Protein AF-A0AAN0YRD4-F1 (afdb_monomer)

Sequence (210 aa):
MTIHFWITLILIIYSIIYSIIYSIPAVYKKSQKIQYLVVILVSQNLFGIICYIMDLFTLGSQKYGIHFSKDTLLNFTYIILLIGFLIFIVTFICFYILLIKGHYRKGSRKEEQRDNMENLIKSYLPVIIAGSVGLLFVMQFLFRKLNIGFNADDIQNLIIIILGICLFFAMMVVLPEQLVLLYCKYRFEGFNFYMSGHLKELDEKSNKKF

pLDDT: mean 73.87, std 13.73, range [33.38, 91.94]

Foldseek 3Di:
DVVVVVVVVVVVVVLVVVLVQCVDLVRCLVVVLVSLVSVLVSLCVVQAVVLLVVLLCLQPDVVQVRDDDPVRSVVLVVLLVVLLVVLLVQLLVLVVVCVVVVCPPVVHVVVVCVPPPVVVCVSCVSSCVSLVVSLVVSVVSCVVRPPDDPDPSNVVSVVSSSVSSSSNSVSSNVSSVSVVLSVCVVVAQQSHADSVRHGDDRPPVVVPDD

Structure (mmCIF, N/CA/C/O backbone):
data_AF-A0AAN0YRD4-F1
#
_entry.id   AF-A0AAN0YRD4-F1
#
loop_
_atom_site.group_PDB
_atom_site.id
_atom_site.type_symbol
_atom_site.label_atom_id
_atom_site.label_alt_id
_atom_site.label_comp_id
_atom_site.label_asym_id
_atom_site.label_entity_id
_atom_site.label_seq_id
_atom_site.pdbx_PDB_ins_code
_atom_site.Cartn_x
_atom_site.Cartn_y
_atom_site.Cartn_z
_atom_site.occupancy
_atom_site.B_iso_or_equiv
_atom_site.auth_seq_id
_atom_site.auth_comp_id
_atom_site.auth_asym_id
_atom_site.auth_atom_id
_atom_site.pdbx_PDB_model_num
ATOM 1 N N . MET A 1 1 ? 2.128 17.560 -18.875 1.00 55.09 1 MET A N 1
ATOM 2 C CA . MET A 1 1 ? 2.901 17.375 -17.622 1.00 55.09 1 MET A CA 1
ATOM 3 C C . MET A 1 1 ? 2.608 18.445 -16.574 1.00 55.09 1 MET A C 1
ATOM 5 O O . MET A 1 1 ? 2.405 18.078 -15.428 1.00 55.09 1 MET A O 1
ATOM 9 N N . THR A 1 2 ? 2.523 19.730 -16.931 1.00 66.19 2 THR A N 1
ATOM 10 C CA . THR A 1 2 ? 2.292 20.836 -15.979 1.00 66.19 2 THR A CA 1
ATOM 11 C C . THR A 1 2 ? 0.967 20.739 -15.215 1.00 66.19 2 THR A C 1
ATOM 13 O O . THR A 1 2 ? 0.973 20.839 -13.997 1.00 66.19 2 THR A O 1
ATOM 16 N N . ILE A 1 3 ? -0.157 20.466 -15.885 1.00 72.81 3 ILE A N 1
ATOM 17 C CA . ILE A 1 3 ? -1.483 20.416 -15.231 1.00 72.81 3 ILE A CA 1
ATOM 18 C C . ILE A 1 3 ? -1.581 19.275 -14.206 1.00 72.81 3 ILE A C 1
ATOM 20 O O . ILE A 1 3 ? -2.002 19.505 -13.077 1.00 72.81 3 ILE A O 1
ATOM 24 N N . HIS A 1 4 ? -1.140 18.063 -14.566 1.00 65.81 4 HIS A N 1
ATOM 25 C CA . HIS A 1 4 ? -1.111 16.936 -13.629 1.00 65.81 4 HIS A CA 1
ATOM 26 C C . HIS A 1 4 ? -0.251 17.247 -12.406 1.00 65.81 4 HIS A C 1
ATOM 28 O O . HIS A 1 4 ? -0.714 17.035 -11.297 1.00 65.81 4 HIS A O 1
ATOM 34 N N . PHE A 1 5 ? 0.943 17.817 -12.597 1.00 72.62 5 PHE A N 1
ATOM 35 C CA . PHE A 1 5 ? 1.834 18.187 -11.497 1.00 72.62 5 PHE A CA 1
ATOM 36 C C . PHE A 1 5 ? 1.183 19.168 -10.510 1.00 72.62 5 PHE A C 1
ATOM 38 O O . PHE A 1 5 ? 1.226 18.939 -9.303 1.00 72.62 5 PHE A O 1
ATOM 45 N N . TRP A 1 6 ? 0.522 20.218 -11.011 1.00 73.69 6 TRP A N 1
ATOM 46 C CA . TRP A 1 6 ? -0.190 21.182 -10.165 1.00 73.69 6 TRP A CA 1
ATOM 47 C C . TRP A 1 6 ? -1.359 20.547 -9.403 1.00 73.69 6 TRP A C 1
ATOM 49 O O . TRP A 1 6 ? -1.548 20.843 -8.225 1.00 73.69 6 TRP A O 1
ATOM 59 N N . ILE A 1 7 ? -2.102 19.631 -10.032 1.00 73.56 7 ILE A N 1
ATOM 60 C CA . ILE A 1 7 ? -3.191 18.896 -9.373 1.00 73.56 7 ILE A CA 1
ATOM 61 C C . ILE A 1 7 ? -2.649 18.009 -8.245 1.00 73.56 7 ILE A C 1
ATOM 63 O O . ILE A 1 7 ? -3.186 18.041 -7.137 1.00 73.56 7 ILE A O 1
ATOM 67 N N . THR A 1 8 ? -1.570 17.254 -8.484 1.00 70.50 8 THR A N 1
ATOM 68 C CA . THR A 1 8 ? -0.967 16.409 -7.442 1.00 70.50 8 THR A CA 1
ATOM 69 C C . THR A 1 8 ? -0.430 17.253 -6.290 1.00 70.50 8 THR A C 1
ATOM 71 O O . THR A 1 8 ? -0.612 16.893 -5.132 1.00 70.50 8 THR A O 1
ATOM 74 N N . LEU A 1 9 ? 0.180 18.403 -6.591 1.00 75.38 9 LEU A N 1
ATOM 75 C CA . LEU A 1 9 ? 0.724 19.316 -5.588 1.00 75.38 9 LEU A CA 1
ATOM 76 C C . LEU A 1 9 ? -0.376 19.898 -4.688 1.00 75.38 9 LEU A C 1
ATOM 78 O O . LEU A 1 9 ? -0.231 19.904 -3.467 1.00 75.38 9 LEU A O 1
ATOM 82 N N . ILE A 1 10 ? -1.508 20.308 -5.268 1.00 79.81 10 ILE A N 1
ATOM 83 C CA . ILE A 1 10 ? -2.674 20.785 -4.510 1.00 79.81 10 ILE A CA 1
ATOM 84 C C . ILE A 1 10 ? -3.240 19.672 -3.620 1.00 79.81 10 ILE A C 1
ATOM 86 O O . ILE A 1 10 ? -3.504 19.912 -2.442 1.00 79.81 10 ILE A O 1
ATOM 90 N N . LEU A 1 11 ? -3.387 18.450 -4.144 1.00 71.69 11 LEU A N 1
ATOM 91 C CA . LEU A 1 11 ? -3.875 17.300 -3.373 1.00 71.69 11 LEU A CA 1
ATOM 92 C C . LEU A 1 11 ? -2.952 16.954 -2.199 1.00 71.69 11 LEU A C 1
ATOM 94 O O . LEU A 1 11 ? -3.438 16.692 -1.099 1.00 71.69 11 LEU A O 1
ATOM 98 N N . ILE A 1 12 ? -1.634 17.000 -2.405 1.00 73.44 12 ILE A N 1
ATOM 99 C CA . ILE A 1 12 ? -0.640 16.754 -1.354 1.00 73.44 12 ILE A CA 1
ATOM 100 C C . ILE A 1 12 ? -0.737 17.827 -0.268 1.00 73.44 12 ILE A C 1
ATOM 102 O O . ILE A 1 12 ? -0.832 17.493 0.911 1.00 73.44 12 ILE A O 1
ATOM 106 N N . ILE A 1 13 ? -0.771 19.107 -0.648 1.00 76.75 13 ILE A N 1
ATOM 107 C CA . ILE A 1 13 ? -0.888 20.218 0.306 1.00 76.75 13 ILE A CA 1
ATOM 108 C C . ILE A 1 13 ? -2.187 20.101 1.109 1.00 76.75 13 ILE A C 1
ATOM 110 O O . ILE A 1 13 ? -2.165 20.218 2.333 1.00 76.75 13 ILE A O 1
ATOM 114 N N . TYR A 1 14 ? -3.306 19.798 0.450 1.00 76.56 14 TYR A N 1
ATOM 115 C CA . TYR A 1 14 ? -4.588 19.588 1.117 1.00 76.56 14 TYR A CA 1
ATOM 116 C C . TYR A 1 14 ? -4.520 18.414 2.100 1.00 76.56 14 TYR A C 1
ATOM 118 O O . TYR A 1 14 ? -4.928 18.543 3.251 1.00 76.56 14 TYR A O 1
ATOM 126 N N . SER A 1 15 ? -3.922 17.294 1.688 1.00 67.31 15 SER A N 1
ATOM 127 C CA . SER A 1 15 ? -3.724 16.124 2.544 1.00 67.31 15 SER A CA 1
ATOM 128 C C . SER A 1 15 ? -2.862 16.436 3.773 1.00 67.31 15 SER A C 1
ATOM 130 O O . SER A 1 15 ? -3.175 15.980 4.871 1.00 67.31 15 SER A O 1
ATOM 132 N N . ILE A 1 16 ? -1.799 17.230 3.616 1.00 75.00 16 ILE A N 1
ATOM 133 C CA . ILE A 1 16 ? -0.917 17.647 4.715 1.00 75.00 16 ILE A CA 1
ATOM 134 C C . ILE A 1 16 ? -1.669 18.557 5.689 1.00 75.00 16 ILE A C 1
ATOM 136 O O . ILE A 1 16 ? -1.646 18.319 6.897 1.00 75.00 16 ILE A O 1
ATOM 140 N N . ILE A 1 17 ? -2.378 19.565 5.174 1.00 75.69 17 ILE A N 1
ATOM 141 C CA . ILE A 1 17 ? -3.161 20.502 5.989 1.00 75.69 17 ILE A CA 1
ATOM 142 C C . ILE A 1 17 ? -4.224 19.745 6.795 1.00 75.69 17 ILE A C 1
ATOM 144 O O . ILE A 1 17 ? -4.357 19.966 8.000 1.00 75.69 17 ILE A O 1
ATOM 148 N N . TYR A 1 18 ? -4.929 18.798 6.171 1.00 71.81 18 TYR A N 1
ATOM 149 C CA . TYR A 1 18 ? -5.910 17.961 6.863 1.00 71.81 18 TYR A CA 1
ATOM 150 C C . TYR A 1 18 ? -5.281 17.091 7.951 1.00 71.81 18 TYR A C 1
ATOM 152 O O . TYR A 1 18 ? -5.839 17.012 9.046 1.00 71.81 18 TYR A O 1
ATOM 160 N N . SER A 1 19 ? -4.112 16.493 7.703 1.00 67.50 19 SER A N 1
ATOM 161 C CA . SER A 1 19 ? -3.391 15.725 8.727 1.00 67.50 19 SER A CA 1
ATOM 162 C C . SER A 1 19 ? -2.974 16.585 9.921 1.00 67.50 19 SER A C 1
ATOM 164 O O . SER A 1 19 ? -3.091 16.135 11.060 1.00 67.50 19 SER A O 1
ATOM 166 N N . ILE A 1 20 ? -2.546 17.832 9.697 1.00 75.62 20 ILE A N 1
ATOM 167 C CA . ILE A 1 20 ? -2.174 18.757 10.780 1.00 75.62 20 ILE A CA 1
ATOM 168 C C . ILE A 1 20 ? -3.402 19.122 11.622 1.00 75.62 20 ILE A C 1
ATOM 170 O O . ILE A 1 20 ? -3.358 19.029 12.848 1.00 75.62 20 ILE A O 1
ATOM 174 N N . ILE A 1 21 ? -4.523 19.464 10.979 1.00 75.75 21 ILE A N 1
ATOM 175 C CA . ILE A 1 21 ? -5.779 19.807 11.667 1.00 75.75 21 ILE A CA 1
ATOM 176 C C . ILE A 1 21 ? -6.268 18.633 12.528 1.00 75.75 21 ILE A C 1
ATOM 178 O O . ILE A 1 21 ? -6.669 18.817 13.679 1.00 75.75 21 ILE A O 1
ATOM 182 N N . TYR A 1 22 ? -6.195 17.413 11.995 1.00 67.56 22 TYR A N 1
ATOM 183 C CA . TYR A 1 22 ? -6.620 16.194 12.682 1.00 67.56 22 TYR A CA 1
ATOM 184 C C . TYR A 1 22 ? -5.604 15.637 13.691 1.00 67.56 22 TYR A C 1
ATOM 186 O O . TYR A 1 22 ? -5.924 14.689 14.411 1.00 67.56 22 TYR A O 1
ATOM 194 N N . SER A 1 23 ? -4.416 16.234 13.793 1.00 67.75 23 SER A N 1
ATOM 195 C CA . SER A 1 23 ? -3.458 15.966 14.871 1.00 67.75 23 SER A CA 1
ATOM 196 C C . SER A 1 23 ? -3.861 16.666 16.181 1.00 67.75 23 SER A C 1
ATOM 198 O O . SER A 1 23 ? -3.479 16.246 17.273 1.00 67.75 23 SER A O 1
ATOM 200 N N . ILE A 1 24 ? -4.705 17.705 16.106 1.00 74.88 24 ILE A N 1
ATOM 201 C CA . ILE A 1 24 ? -5.117 18.501 17.267 1.00 74.88 24 ILE A CA 1
ATOM 202 C C . ILE A 1 24 ? -6.125 17.720 18.136 1.00 74.88 24 ILE A C 1
ATOM 204 O O . ILE A 1 24 ? -7.206 17.365 17.648 1.00 74.88 24 ILE A O 1
ATOM 208 N N . PRO A 1 25 ? -5.858 17.531 19.448 1.00 63.19 25 PRO A N 1
ATOM 209 C CA . PRO A 1 25 ? -6.742 16.814 20.373 1.00 63.19 25 PRO A CA 1
ATOM 210 C C . PRO A 1 25 ? -8.185 17.285 20.408 1.00 63.19 25 PRO A C 1
ATOM 212 O O . PRO A 1 25 ? -9.100 16.466 20.453 1.00 63.19 25 PRO A O 1
ATOM 215 N N . ALA A 1 26 ? -8.406 18.594 20.338 1.00 65.50 26 ALA A N 1
ATOM 216 C CA . ALA A 1 26 ? -9.746 19.164 20.344 1.00 65.50 26 ALA A CA 1
ATOM 217 C C . ALA A 1 26 ? -10.581 18.738 19.121 1.00 65.50 26 ALA A C 1
ATOM 219 O O . ALA A 1 26 ? -11.780 18.484 19.245 1.00 65.50 26 ALA A O 1
ATOM 220 N N . VAL A 1 27 ? -9.948 18.621 17.950 1.00 68.44 27 VAL A N 1
ATOM 221 C CA . VAL A 1 27 ? -10.618 18.281 16.687 1.00 68.44 27 VAL A CA 1
ATOM 222 C C . VAL A 1 27 ? -10.797 16.775 16.578 1.00 68.44 27 VAL A C 1
ATOM 224 O O . VAL A 1 27 ? -11.896 16.284 16.302 1.00 68.44 27 VAL A O 1
ATOM 227 N N . TYR A 1 28 ? -9.735 16.021 16.856 1.00 64.88 28 TYR A N 1
ATOM 228 C CA . TYR A 1 28 ? -9.772 14.586 16.663 1.00 64.88 28 TYR A CA 1
ATOM 229 C C . TYR A 1 28 ? -10.698 13.891 17.651 1.00 64.88 28 TYR A C 1
ATOM 231 O O . TYR A 1 28 ? -11.402 12.961 17.267 1.00 64.88 28 TYR A O 1
ATOM 239 N N . LYS A 1 29 ? -10.782 14.373 18.900 1.00 65.81 29 LYS A N 1
ATOM 240 C CA . LYS A 1 29 ? -11.700 13.807 19.894 1.00 65.81 29 LYS A CA 1
ATOM 241 C C . LYS A 1 29 ? -13.168 13.964 19.482 1.00 65.81 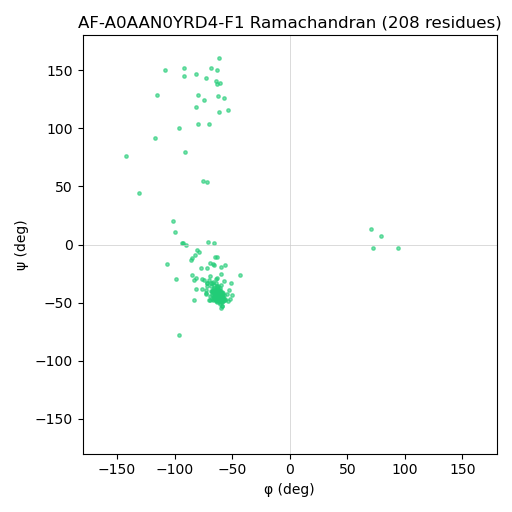29 LYS A C 1
ATOM 243 O O . LYS A 1 29 ? -13.972 13.104 19.826 1.00 65.81 29 LYS A O 1
ATOM 248 N N . LYS A 1 30 ? -13.506 15.003 18.705 1.00 71.31 30 LYS A N 1
ATOM 249 C CA . LYS A 1 30 ? -14.873 15.273 18.222 1.00 71.31 30 LYS A CA 1
ATOM 250 C C . LYS A 1 30 ? -15.230 14.463 16.968 1.00 71.31 30 LYS A C 1
ATOM 252 O O . LYS A 1 30 ? -16.385 14.085 16.800 1.00 71.31 30 LYS A O 1
ATOM 257 N N . SER A 1 31 ? -14.238 14.149 16.132 1.00 74.56 31 SER A N 1
ATOM 258 C CA . SER A 1 31 ? -14.424 13.506 14.820 1.00 74.56 31 SER A CA 1
ATOM 259 C C . SER A 1 31 ? -13.508 12.291 14.612 1.00 74.56 31 SER A C 1
ATOM 261 O O . SER A 1 31 ? -12.935 12.105 13.539 1.00 74.56 31 SER A O 1
ATOM 263 N N . GLN A 1 32 ? -13.389 11.425 15.624 1.00 73.06 32 GLN A N 1
ATOM 264 C CA . GLN A 1 32 ? -12.457 10.281 15.644 1.00 73.06 32 GLN A CA 1
ATOM 265 C C . GLN A 1 32 ? -12.630 9.304 14.467 1.00 73.06 32 GLN A C 1
ATOM 267 O O . GLN A 1 32 ? -11.663 8.669 14.039 1.00 73.06 32 GLN A O 1
ATOM 272 N N . LYS A 1 33 ? -13.857 9.145 13.957 1.00 79.12 33 LYS A N 1
ATOM 273 C CA . LYS A 1 33 ? -14.170 8.256 12.824 1.00 79.12 33 LYS A CA 1
ATOM 274 C C . LYS A 1 33 ? -13.605 8.810 11.513 1.00 79.12 33 LYS A C 1
ATOM 276 O O . LYS A 1 33 ? -12.901 8.104 10.798 1.00 79.12 33 LYS A O 1
ATOM 281 N N . ILE A 1 34 ? -13.846 10.099 11.261 1.00 79.25 34 ILE A N 1
ATOM 282 C CA . ILE A 1 34 ? -13.356 10.810 10.073 1.00 79.25 34 ILE A CA 1
ATOM 283 C C . ILE A 1 34 ? -11.835 10.957 10.135 1.00 79.25 34 ILE A C 1
ATOM 285 O O . ILE A 1 34 ? -11.172 10.725 9.133 1.00 79.25 34 ILE A O 1
ATOM 289 N N . GLN A 1 35 ? -11.271 11.237 11.314 1.00 81.62 35 GLN A N 1
ATOM 290 C CA . GLN A 1 35 ? -9.821 11.241 11.517 1.00 81.62 35 GLN A CA 1
ATOM 291 C C . GLN A 1 35 ? -9.192 9.923 11.058 1.00 81.62 35 GLN A C 1
ATOM 293 O O . GLN A 1 35 ? -8.207 9.930 10.329 1.00 81.62 35 GLN A O 1
ATOM 298 N N . TYR A 1 36 ? -9.757 8.791 11.486 1.00 82.75 36 TYR A N 1
ATOM 299 C CA . TYR A 1 36 ? -9.205 7.484 11.145 1.00 82.75 36 TYR A CA 1
ATOM 300 C C . TYR A 1 36 ? -9.287 7.223 9.637 1.00 82.75 36 TYR A C 1
ATOM 302 O O . TYR A 1 36 ? -8.314 6.766 9.049 1.00 82.75 36 TYR A O 1
ATOM 310 N N . LEU A 1 37 ? -10.391 7.611 8.988 1.00 83.44 37 LEU A N 1
ATOM 311 C CA . LEU A 1 37 ? -10.518 7.564 7.529 1.00 83.44 37 LEU A CA 1
ATOM 312 C C . LEU A 1 37 ? -9.445 8.418 6.832 1.00 83.44 37 LEU A C 1
ATOM 314 O O . LEU A 1 37 ? -8.807 7.944 5.895 1.00 83.44 37 LEU A O 1
ATOM 318 N N . VAL A 1 38 ? -9.205 9.645 7.304 1.00 82.25 38 VAL A N 1
ATOM 319 C CA . VAL A 1 38 ? -8.164 10.534 6.759 1.00 82.25 38 VAL A CA 1
ATOM 320 C C . VAL A 1 38 ? -6.779 9.906 6.912 1.00 82.25 38 VAL A C 1
ATOM 322 O O . VAL A 1 38 ? -6.011 9.898 5.957 1.00 82.25 38 VAL A O 1
ATOM 325 N N . VAL A 1 39 ? -6.471 9.314 8.069 1.00 84.38 39 VAL A N 1
ATOM 326 C CA . VAL A 1 39 ? -5.193 8.620 8.302 1.00 84.38 39 VAL A CA 1
ATOM 327 C C . VAL A 1 39 ? -5.009 7.451 7.334 1.00 84.38 39 VAL A C 1
ATOM 329 O O . VAL A 1 39 ? -3.927 7.303 6.766 1.00 84.38 39 VAL A O 1
ATOM 332 N N . ILE A 1 40 ? -6.058 6.656 7.095 1.00 85.75 40 ILE A N 1
ATOM 333 C CA . ILE A 1 40 ? -6.018 5.569 6.108 1.00 85.75 40 ILE A CA 1
ATOM 334 C C . ILE A 1 40 ? -5.689 6.138 4.727 1.00 85.75 40 ILE A C 1
ATOM 336 O O . ILE A 1 40 ? -4.707 5.713 4.121 1.00 85.75 40 ILE A O 1
ATOM 340 N N . LEU A 1 41 ? -6.436 7.145 4.262 1.00 83.88 41 LEU A N 1
ATOM 341 C CA . LEU A 1 41 ? -6.208 7.768 2.954 1.00 83.88 41 LEU A CA 1
ATOM 342 C C . LEU A 1 41 ? -4.789 8.329 2.812 1.00 83.88 41 LEU A C 1
ATOM 344 O O . LEU A 1 41 ? -4.154 8.128 1.779 1.00 83.88 41 LEU A O 1
ATOM 348 N N . VAL A 1 42 ? -4.275 9.008 3.837 1.00 84.06 42 VAL A N 1
ATOM 349 C CA . VAL A 1 42 ? -2.918 9.569 3.833 1.00 84.06 42 VAL A CA 1
ATOM 350 C C . VAL A 1 42 ? -1.878 8.452 3.763 1.00 84.06 42 VAL A C 1
ATOM 352 O O . VAL A 1 42 ? -0.984 8.513 2.925 1.00 84.06 42 VAL A O 1
ATOM 355 N N . SER A 1 43 ? -2.008 7.410 4.594 1.00 85.38 43 SER A N 1
ATOM 356 C CA . SER A 1 43 ? -1.054 6.292 4.624 1.00 85.38 43 SER A CA 1
ATOM 357 C C . SER A 1 43 ? -0.983 5.546 3.287 1.00 85.38 43 SER A C 1
ATOM 359 O O . SER A 1 43 ? 0.106 5.263 2.793 1.00 85.38 43 SER A O 1
ATOM 361 N N . GLN A 1 44 ? -2.136 5.319 2.654 1.00 88.25 44 GLN A N 1
ATOM 362 C CA . GLN A 1 44 ? -2.246 4.622 1.372 1.00 88.25 44 GLN A CA 1
ATOM 363 C C . GLN A 1 44 ? -1.735 5.460 0.202 1.00 88.25 44 GLN A C 1
ATOM 365 O O . GLN A 1 44 ? -1.114 4.932 -0.719 1.00 88.25 44 GLN A O 1
ATOM 370 N N . ASN A 1 45 ? -1.939 6.778 0.241 1.00 86.00 45 ASN A N 1
ATOM 371 C CA . ASN A 1 45 ? -1.336 7.667 -0.745 1.00 86.00 45 ASN A CA 1
ATOM 372 C C . ASN A 1 45 ? 0.187 7.710 -0.595 1.00 86.00 45 ASN A C 1
ATOM 374 O O . ASN A 1 45 ? 0.893 7.576 -1.590 1.00 86.00 45 ASN A O 1
ATOM 378 N N . LEU A 1 46 ? 0.688 7.865 0.635 1.00 83.12 46 LEU A N 1
ATOM 379 C CA . LEU A 1 46 ? 2.109 8.088 0.894 1.00 83.12 46 LEU A CA 1
ATOM 380 C C . LEU A 1 46 ? 2.965 6.856 0.595 1.00 83.12 46 LEU A C 1
ATOM 382 O O . LEU A 1 46 ? 4.003 6.985 -0.044 1.00 83.12 46 LEU A O 1
ATOM 386 N N . PHE A 1 47 ? 2.514 5.673 1.013 1.00 82.81 47 PHE A N 1
ATOM 387 C CA . PHE A 1 47 ? 3.294 4.440 0.882 1.00 82.81 47 PHE A CA 1
ATOM 388 C C . PHE A 1 47 ? 2.790 3.486 -0.207 1.00 82.81 47 PHE A C 1
ATOM 390 O O . PHE A 1 47 ? 3.509 2.573 -0.598 1.00 82.81 47 PHE A O 1
ATOM 397 N N . GLY A 1 48 ? 1.557 3.662 -0.685 1.00 86.75 48 GLY A N 1
ATOM 398 C CA . GLY A 1 48 ? 0.997 2.856 -1.767 1.00 86.75 48 GLY A CA 1
ATOM 399 C C . GLY A 1 48 ? 1.155 3.558 -3.110 1.00 86.75 48 GLY A C 1
ATOM 400 O O . GLY A 1 48 ? 2.031 3.230 -3.908 1.00 86.75 48 GLY A O 1
ATOM 401 N N . ILE A 1 49 ? 0.291 4.543 -3.360 1.00 86.19 49 ILE A N 1
ATOM 402 C CA . ILE A 1 49 ? 0.143 5.171 -4.681 1.00 86.19 49 ILE A CA 1
ATOM 403 C C . ILE A 1 49 ? 1.408 5.929 -5.098 1.00 86.19 49 ILE A C 1
ATOM 405 O O . ILE A 1 49 ? 1.853 5.782 -6.234 1.00 86.19 49 ILE A O 1
ATOM 409 N N . ILE A 1 50 ? 2.006 6.723 -4.202 1.00 86.38 50 ILE A N 1
ATOM 410 C CA . ILE A 1 50 ? 3.199 7.514 -4.535 1.00 86.38 50 ILE A CA 1
ATOM 411 C C . ILE A 1 50 ? 4.393 6.608 -4.846 1.00 86.38 50 ILE A C 1
ATOM 413 O O . ILE A 1 50 ? 5.039 6.825 -5.869 1.00 86.38 50 ILE A O 1
ATOM 417 N N . CYS A 1 51 ? 4.659 5.585 -4.026 1.00 87.19 51 CYS A N 1
ATOM 418 C CA . CYS A 1 51 ? 5.736 4.620 -4.278 1.00 87.19 51 CYS A CA 1
ATOM 419 C C . CYS A 1 51 ? 5.572 3.948 -5.647 1.00 87.19 51 CYS A C 1
ATOM 421 O O . CYS A 1 51 ? 6.493 3.967 -6.457 1.00 87.19 51 CYS A O 1
ATOM 423 N N . TYR A 1 52 ? 4.364 3.477 -5.957 1.00 88.62 52 TYR A N 1
ATOM 424 C CA . TYR A 1 52 ? 4.078 2.845 -7.241 1.00 88.62 52 TYR A CA 1
ATOM 425 C C . TYR A 1 52 ? 4.256 3.787 -8.442 1.00 88.62 52 TYR A C 1
ATOM 427 O O . TYR A 1 52 ? 4.847 3.419 -9.458 1.00 88.62 52 TYR A O 1
ATOM 435 N N . ILE A 1 53 ? 3.767 5.027 -8.337 1.00 87.69 53 ILE A N 1
ATOM 436 C CA . ILE A 1 53 ? 3.937 6.029 -9.394 1.00 87.69 53 ILE A CA 1
ATOM 437 C C . ILE A 1 53 ? 5.425 6.342 -9.594 1.00 87.69 53 ILE A C 1
ATOM 439 O O . ILE A 1 53 ? 5.868 6.439 -10.738 1.00 87.69 53 ILE A O 1
ATOM 443 N N . MET A 1 54 ? 6.202 6.469 -8.515 1.00 86.25 54 MET A N 1
ATOM 444 C CA . MET A 1 54 ? 7.649 6.699 -8.593 1.00 86.25 54 MET A CA 1
ATOM 445 C C . MET A 1 54 ? 8.371 5.565 -9.325 1.00 86.25 54 MET A C 1
ATOM 447 O O . MET A 1 54 ? 9.203 5.843 -10.192 1.00 86.25 54 MET A O 1
ATOM 451 N N . ASP A 1 55 ? 8.004 4.308 -9.071 1.00 87.50 55 ASP A N 1
ATOM 452 C CA . ASP A 1 55 ? 8.571 3.161 -9.788 1.00 87.50 55 ASP A CA 1
ATOM 453 C C . ASP A 1 55 ? 8.243 3.212 -11.284 1.00 87.50 55 ASP A C 1
ATOM 455 O O . ASP A 1 55 ? 9.129 3.036 -12.122 1.00 87.50 55 ASP A O 1
ATOM 459 N N . LEU A 1 56 ? 6.992 3.522 -11.644 1.00 86.88 56 LEU A N 1
ATOM 460 C CA . LEU A 1 56 ? 6.582 3.659 -13.046 1.00 86.88 56 LEU A CA 1
ATOM 461 C C . LEU A 1 56 ? 7.310 4.803 -13.760 1.00 86.88 56 LEU A C 1
ATOM 463 O O . LEU A 1 56 ? 7.706 4.649 -14.916 1.00 86.88 56 LEU A O 1
ATOM 467 N N . PHE A 1 57 ? 7.515 5.941 -13.091 1.00 85.50 57 PHE A N 1
ATOM 468 C CA . PHE A 1 57 ? 8.301 7.048 -13.642 1.00 85.50 57 PHE A CA 1
ATOM 469 C C . PHE A 1 57 ? 9.772 6.674 -13.816 1.00 85.50 57 PHE A C 1
ATOM 471 O O . PHE A 1 57 ? 10.380 7.060 -14.814 1.00 85.50 57 PHE A O 1
ATOM 478 N N . THR A 1 58 ? 10.330 5.904 -12.883 1.00 81.62 58 THR A N 1
ATOM 479 C CA . THR A 1 58 ? 11.714 5.422 -12.957 1.00 81.62 58 THR A CA 1
ATOM 480 C C . THR A 1 58 ? 11.884 4.454 -14.128 1.00 81.62 58 THR A C 1
ATOM 482 O O . THR A 1 58 ? 12.790 4.626 -14.937 1.00 81.62 58 THR A O 1
ATOM 485 N N . LEU A 1 59 ? 10.952 3.511 -14.296 1.00 81.06 59 LEU A N 1
ATOM 486 C CA . LEU A 1 59 ? 10.931 2.545 -15.402 1.00 81.06 59 LEU A CA 1
ATOM 487 C C . LEU A 1 59 ? 10.643 3.179 -16.771 1.00 81.06 59 LEU A C 1
ATOM 489 O O . LEU A 1 59 ? 11.126 2.694 -17.791 1.00 81.06 59 LEU A O 1
ATOM 493 N N . GLY A 1 60 ? 9.833 4.239 -16.813 1.00 77.25 60 GLY A N 1
ATOM 494 C CA . GLY A 1 60 ? 9.511 4.975 -18.039 1.00 77.25 60 GLY A CA 1
ATOM 495 C C . GLY A 1 60 ? 10.537 6.049 -18.413 1.00 77.25 60 GLY A C 1
ATOM 496 O O . GLY A 1 60 ? 10.481 6.600 -19.515 1.00 77.25 60 GLY A O 1
ATOM 497 N N . SER A 1 61 ? 11.460 6.375 -17.509 1.00 74.94 61 SER A N 1
ATOM 498 C CA . SER A 1 61 ? 12.492 7.380 -17.727 1.00 74.94 61 SER A CA 1
ATOM 499 C C . SER A 1 61 ? 13.651 6.792 -18.531 1.00 74.94 61 SER A C 1
ATOM 501 O O . SER A 1 61 ? 14.380 5.918 -18.070 1.00 74.94 61 SER A O 1
ATOM 503 N N . GLN A 1 62 ? 13.894 7.364 -19.713 1.00 64.31 62 GLN A N 1
ATOM 504 C CA . GLN A 1 62 ? 15.038 7.014 -20.566 1.00 64.31 62 GLN A CA 1
ATOM 505 C C . GLN A 1 62 ? 16.403 7.314 -19.915 1.00 64.31 62 GLN A C 1
ATOM 507 O O . GLN A 1 62 ? 17.428 6.895 -20.440 1.00 64.31 62 GLN A O 1
ATOM 512 N N . LYS A 1 63 ? 16.442 8.035 -18.783 1.00 59.88 63 LYS A N 1
ATOM 513 C CA . LYS A 1 63 ? 17.693 8.359 -18.079 1.00 59.88 63 LYS A CA 1
ATOM 514 C C . LYS A 1 63 ? 18.332 7.166 -17.369 1.00 59.88 63 LYS A C 1
ATOM 516 O O . LYS A 1 63 ? 19.519 7.239 -17.082 1.00 59.88 63 LYS A O 1
ATOM 521 N N . TYR A 1 64 ? 17.582 6.105 -17.073 1.00 57.78 64 TYR A N 1
ATOM 522 C CA . TYR A 1 64 ? 18.053 5.018 -16.207 1.00 57.78 64 TYR A CA 1
ATOM 523 C C . TYR A 1 64 ? 18.511 3.768 -16.971 1.00 57.78 64 TYR A C 1
ATOM 525 O O . TYR A 1 64 ? 18.524 2.688 -16.402 1.00 57.78 64 TYR A O 1
ATOM 533 N N . GLY A 1 65 ? 18.838 3.878 -18.267 1.00 53.97 65 GLY A N 1
ATOM 534 C CA . GLY A 1 65 ? 19.299 2.740 -19.086 1.00 53.97 65 GLY A CA 1
ATOM 535 C C . GLY A 1 65 ? 18.206 1.718 -19.441 1.00 53.97 65 GLY A C 1
ATOM 536 O O . GLY A 1 65 ? 18.432 0.787 -20.212 1.00 53.97 65 GLY A O 1
ATOM 537 N N . ILE A 1 66 ? 16.989 1.918 -18.929 1.00 61.69 66 ILE A N 1
ATOM 538 C CA . ILE A 1 66 ? 15.840 1.036 -19.104 1.00 61.69 66 ILE A CA 1
ATOM 539 C C . ILE A 1 66 ? 14.978 1.549 -20.264 1.00 61.69 66 ILE A C 1
ATOM 541 O O . ILE A 1 66 ? 14.177 2.471 -20.118 1.00 61.69 66 ILE A O 1
ATOM 545 N N . HIS A 1 67 ? 15.111 0.936 -21.439 1.00 63.34 67 HIS A N 1
ATOM 546 C CA . HIS A 1 67 ? 14.266 1.254 -22.592 1.00 63.34 67 HIS A CA 1
ATOM 547 C C . HIS A 1 67 ? 13.023 0.358 -22.636 1.00 63.34 67 HIS A C 1
ATOM 549 O O . HIS A 1 67 ? 12.948 -0.599 -23.408 1.00 63.34 67 HIS A O 1
ATOM 555 N N . PHE A 1 68 ? 12.010 0.683 -21.831 1.00 69.75 68 PHE A N 1
ATOM 556 C CA . PHE A 1 68 ? 10.688 0.088 -22.014 1.00 69.75 68 PHE A CA 1
ATOM 557 C C . PHE A 1 68 ? 9.930 0.778 -23.153 1.00 69.75 68 PHE A C 1
ATOM 559 O O . PHE A 1 68 ? 9.770 1.998 -23.174 1.00 69.75 68 PHE A O 1
ATOM 566 N N . SER A 1 69 ? 9.407 -0.015 -24.096 1.00 79.56 69 SER A N 1
ATOM 567 C CA . SER A 1 69 ? 8.376 0.478 -25.017 1.00 79.56 69 SER A CA 1
ATOM 568 C C . SER A 1 69 ? 7.116 0.850 -24.228 1.00 79.56 69 SER A C 1
ATOM 570 O O . SER A 1 69 ? 6.810 0.217 -23.211 1.00 79.56 69 SER A O 1
ATOM 572 N N . LYS A 1 70 ? 6.351 1.831 -24.725 1.00 81.38 70 LYS A N 1
ATOM 573 C CA . LYS A 1 70 ? 5.088 2.291 -24.117 1.00 81.38 70 LYS A CA 1
ATOM 574 C C . LYS A 1 70 ? 4.145 1.124 -23.815 1.00 81.38 70 LYS A C 1
ATOM 576 O O . LYS A 1 70 ? 3.619 1.038 -22.710 1.00 81.38 70 LYS A O 1
ATOM 581 N N . ASP A 1 71 ? 4.016 0.185 -24.750 1.00 83.94 71 ASP A N 1
ATOM 582 C CA . ASP A 1 71 ? 3.145 -0.986 -24.596 1.00 83.94 71 ASP A CA 1
ATOM 583 C C . ASP A 1 71 ? 3.624 -1.924 -23.483 1.00 83.94 71 ASP A C 1
ATOM 585 O O . ASP A 1 71 ? 2.828 -2.510 -22.754 1.00 83.94 71 ASP A O 1
ATOM 589 N N . THR A 1 72 ? 4.942 -2.051 -23.307 1.00 83.50 72 THR A N 1
ATOM 590 C CA . THR A 1 72 ? 5.503 -2.899 -22.248 1.00 83.50 72 THR A CA 1
ATOM 591 C C . THR A 1 72 ? 5.301 -2.266 -20.874 1.00 83.50 72 THR A C 1
ATOM 593 O O . THR A 1 72 ? 4.959 -2.976 -19.932 1.00 83.50 72 THR A O 1
ATOM 596 N N . LEU A 1 73 ? 5.444 -0.941 -20.769 1.00 85.00 73 LEU A N 1
ATOM 597 C CA . LEU A 1 73 ? 5.208 -0.201 -19.529 1.00 85.00 73 LEU A CA 1
ATOM 598 C C . LEU A 1 73 ? 3.726 -0.221 -19.120 1.00 85.00 73 LEU A C 1
ATOM 600 O O . LEU A 1 73 ? 3.414 -0.409 -17.944 1.00 85.00 73 LEU A O 1
ATOM 604 N N . LEU A 1 74 ? 2.804 -0.091 -20.080 1.00 87.12 74 LEU A N 1
ATOM 605 C CA . LEU A 1 74 ? 1.365 -0.216 -19.825 1.00 87.12 74 LEU A CA 1
ATOM 606 C C . LEU A 1 74 ? 0.985 -1.632 -19.385 1.00 87.12 74 LEU A C 1
ATOM 608 O O . LEU A 1 74 ? 0.293 -1.794 -18.382 1.00 87.12 74 LEU A O 1
ATOM 612 N N . ASN A 1 75 ? 1.488 -2.663 -20.067 1.00 87.94 75 ASN A N 1
ATOM 613 C CA . ASN A 1 75 ? 1.248 -4.048 -19.659 1.00 87.94 75 ASN A CA 1
ATOM 614 C C . ASN A 1 75 ? 1.795 -4.327 -18.256 1.00 87.94 75 ASN A C 1
ATOM 616 O O . ASN A 1 75 ? 1.105 -4.928 -17.437 1.00 87.94 75 ASN A O 1
ATOM 620 N N . PHE A 1 76 ? 2.999 -3.843 -17.947 1.00 86.12 76 PHE A N 1
ATOM 621 C CA . PHE A 1 76 ? 3.575 -3.939 -16.606 1.00 86.12 76 PHE A CA 1
ATOM 622 C C . PHE A 1 76 ? 2.699 -3.251 -15.552 1.00 86.12 76 PHE A C 1
ATOM 624 O O . PHE A 1 76 ? 2.444 -3.816 -14.489 1.00 86.12 76 PHE A O 1
ATOM 631 N N . THR A 1 77 ? 2.175 -2.069 -15.882 1.00 90.31 77 THR A N 1
ATOM 632 C CA . THR A 1 77 ? 1.269 -1.308 -15.017 1.00 90.31 77 THR A CA 1
ATOM 633 C C . THR A 1 77 ? 0.017 -2.125 -14.689 1.00 90.31 77 THR A C 1
ATOM 635 O O . THR A 1 77 ? -0.292 -2.358 -13.521 1.00 90.31 77 THR A O 1
ATOM 638 N N . TYR A 1 78 ? -0.669 -2.644 -15.711 1.00 89.25 78 TYR A N 1
ATOM 639 C CA . TYR A 1 78 ? -1.869 -3.457 -15.517 1.00 89.25 78 TYR A CA 1
ATOM 640 C C . TYR A 1 78 ? -1.598 -4.755 -14.756 1.00 89.25 78 TYR A C 1
ATOM 642 O O . TYR A 1 78 ? -2.402 -5.131 -13.907 1.00 89.25 78 TYR A O 1
ATOM 650 N N . ILE A 1 79 ? -0.466 -5.418 -15.009 1.00 89.69 79 ILE A N 1
ATOM 651 C CA . ILE A 1 79 ? -0.090 -6.650 -14.305 1.00 89.69 79 ILE A CA 1
ATOM 652 C C . ILE A 1 79 ? 0.131 -6.379 -12.813 1.00 89.69 79 ILE A C 1
ATOM 654 O O . ILE A 1 79 ? -0.417 -7.107 -11.988 1.00 89.69 79 ILE A O 1
ATOM 658 N N . ILE A 1 80 ? 0.878 -5.332 -12.443 1.00 90.81 80 ILE A N 1
ATOM 659 C CA . ILE A 1 80 ? 1.099 -5.012 -11.023 1.00 90.81 80 ILE A CA 1
ATOM 660 C C . ILE A 1 80 ? -0.205 -4.622 -10.333 1.00 90.81 80 ILE A C 1
ATOM 662 O O . ILE A 1 80 ? -0.457 -5.084 -9.221 1.00 90.81 80 ILE A O 1
ATOM 666 N N . LEU A 1 81 ? -1.047 -3.814 -10.983 1.00 91.69 81 LEU A N 1
ATOM 667 C CA . LEU A 1 81 ? -2.354 -3.453 -10.432 1.00 91.69 81 LEU A CA 1
ATOM 668 C C . LEU A 1 81 ? -3.239 -4.687 -10.235 1.00 91.69 81 LEU A C 1
ATOM 670 O O . LEU A 1 81 ? -3.874 -4.816 -9.190 1.00 91.69 81 LEU A O 1
ATOM 674 N N . LEU A 1 82 ? -3.241 -5.616 -11.194 1.00 91.75 82 LEU A N 1
ATOM 675 C CA . LEU A 1 82 ? -3.982 -6.870 -11.094 1.00 91.75 82 LEU A CA 1
ATOM 676 C C . LEU A 1 82 ? -3.469 -7.733 -9.934 1.00 91.75 82 LEU A C 1
ATOM 678 O O . LEU A 1 82 ? -4.268 -8.207 -9.132 1.00 91.75 82 LEU A O 1
ATOM 682 N N . ILE A 1 83 ? -2.150 -7.904 -9.804 1.00 90.38 83 ILE A N 1
ATOM 683 C CA . ILE A 1 83 ? -1.539 -8.658 -8.698 1.00 90.38 83 ILE A CA 1
ATOM 684 C C . ILE A 1 83 ? -1.872 -8.002 -7.354 1.00 90.38 83 ILE A C 1
ATOM 686 O O . ILE A 1 83 ? -2.323 -8.686 -6.437 1.00 90.38 83 ILE A O 1
ATOM 690 N N . GLY A 1 84 ? -1.712 -6.682 -7.240 1.00 90.00 84 GLY A N 1
ATOM 691 C CA . GLY A 1 84 ? -2.048 -5.934 -6.028 1.00 90.00 84 GLY A CA 1
ATOM 692 C C . GLY A 1 84 ? -3.523 -6.080 -5.648 1.00 90.00 84 GLY A C 1
ATOM 693 O O . GLY A 1 84 ? -3.845 -6.301 -4.482 1.00 90.00 84 GLY A O 1
ATOM 694 N N . PHE A 1 85 ? -4.420 -6.050 -6.636 1.00 91.94 85 PHE A N 1
ATOM 695 C CA . PHE A 1 85 ? -5.848 -6.275 -6.430 1.00 91.94 85 PHE A CA 1
ATOM 696 C C . PHE A 1 85 ? -6.166 -7.708 -5.972 1.00 91.94 85 PHE A C 1
ATOM 698 O O . PHE A 1 85 ? -6.973 -7.900 -5.062 1.00 91.94 85 PHE A O 1
ATOM 705 N N . LEU A 1 86 ? -5.502 -8.721 -6.537 1.00 90.38 86 LEU A N 1
ATOM 706 C CA . LEU A 1 86 ? -5.643 -10.110 -6.088 1.00 90.38 86 LEU A CA 1
ATOM 707 C C . LEU A 1 86 ? -5.148 -10.291 -4.644 1.00 90.38 86 LEU A C 1
ATOM 709 O O . LEU A 1 86 ? -5.837 -10.920 -3.840 1.00 90.38 86 LEU A O 1
ATOM 713 N N . ILE A 1 87 ? -4.002 -9.695 -4.293 1.00 89.62 87 ILE A N 1
ATOM 714 C CA . ILE A 1 87 ? -3.475 -9.681 -2.918 1.00 89.62 87 ILE A CA 1
ATOM 715 C C . ILE A 1 87 ? -4.490 -9.035 -1.972 1.00 89.62 87 ILE A C 1
ATOM 717 O O . ILE A 1 87 ? -4.776 -9.596 -0.911 1.00 89.62 87 ILE A O 1
ATOM 721 N N . PHE A 1 88 ? -5.076 -7.900 -2.363 1.00 90.19 88 PHE A N 1
ATOM 722 C CA . PHE A 1 88 ? -6.109 -7.220 -1.586 1.00 90.19 88 PHE A CA 1
ATOM 723 C C . PHE A 1 88 ? -7.322 -8.128 -1.332 1.00 90.19 88 PHE A C 1
ATOM 725 O O . PHE A 1 88 ? -7.735 -8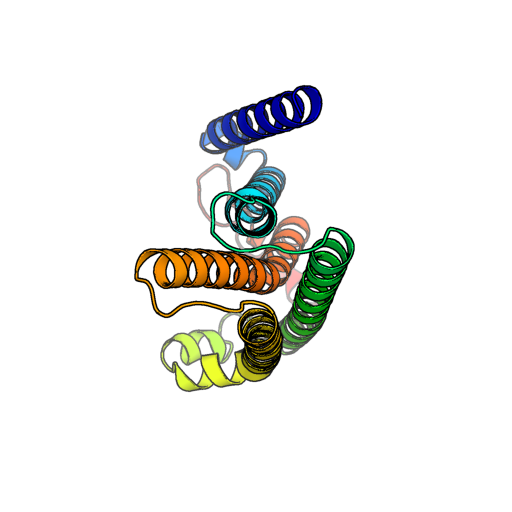.270 -0.182 1.00 90.19 88 PHE A O 1
ATOM 732 N N . ILE A 1 89 ? -7.855 -8.800 -2.362 1.00 89.75 89 ILE A N 1
ATOM 733 C CA . ILE A 1 89 ? -8.998 -9.722 -2.222 1.00 89.75 89 ILE A CA 1
ATOM 734 C C . ILE A 1 89 ? -8.666 -10.873 -1.269 1.00 89.75 89 ILE A C 1
ATOM 736 O O . ILE A 1 89 ? -9.421 -11.134 -0.331 1.00 89.75 89 ILE A O 1
ATOM 740 N N . VAL A 1 90 ? -7.541 -11.560 -1.491 1.00 87.81 90 VAL A N 1
ATOM 741 C CA . VAL A 1 90 ? -7.128 -12.703 -0.660 1.00 87.81 90 VAL A CA 1
ATOM 742 C C . VAL A 1 90 ? -6.971 -12.268 0.792 1.00 87.81 90 VAL A C 1
ATOM 744 O O . VAL A 1 90 ? -7.461 -12.941 1.700 1.00 87.81 90 VAL A O 1
ATOM 747 N N . THR A 1 91 ? -6.343 -11.116 1.013 1.00 86.44 91 THR A N 1
ATOM 748 C CA . THR A 1 91 ? -6.126 -10.567 2.350 1.00 86.44 91 THR A CA 1
ATOM 749 C C . THR A 1 91 ? -7.443 -10.178 3.012 1.00 86.44 91 THR A C 1
ATOM 751 O O . THR A 1 91 ? -7.669 -10.531 4.167 1.00 86.44 91 THR A O 1
ATOM 754 N N . PHE A 1 92 ? -8.355 -9.537 2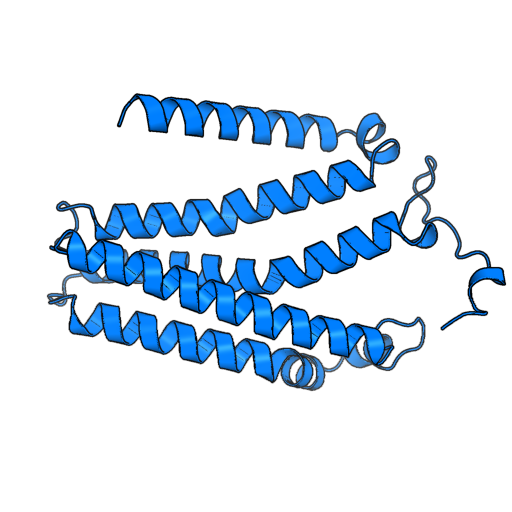.279 1.00 85.69 92 PHE A N 1
ATOM 755 C CA . PHE A 1 92 ? -9.682 -9.179 2.774 1.00 85.69 92 PHE A CA 1
ATOM 756 C C . PHE A 1 92 ? -10.486 -10.408 3.209 1.00 85.69 92 PHE A C 1
ATOM 758 O O . PHE A 1 92 ? -11.023 -10.430 4.315 1.00 85.69 92 PHE A O 1
ATOM 765 N N . ILE A 1 93 ? -10.507 -11.464 2.389 1.00 85.75 93 ILE A N 1
ATOM 766 C CA . ILE A 1 93 ? -11.174 -12.730 2.725 1.00 85.75 93 ILE A CA 1
ATOM 767 C C . ILE A 1 93 ? -10.526 -13.372 3.957 1.00 85.75 93 ILE A C 1
ATOM 769 O O . ILE A 1 93 ? -11.230 -13.775 4.885 1.00 85.75 93 ILE A O 1
ATOM 773 N N . CYS A 1 94 ? -9.192 -13.443 4.001 1.00 81.88 94 CYS A N 1
ATOM 774 C CA . CYS A 1 94 ? -8.470 -14.024 5.132 1.00 81.88 94 CYS A CA 1
ATOM 775 C C . CYS A 1 94 ? -8.782 -13.284 6.436 1.00 81.88 94 CYS A C 1
ATOM 777 O O . CYS A 1 94 ? -9.117 -13.925 7.433 1.00 81.88 94 CYS A O 1
ATOM 779 N N . PHE A 1 95 ? -8.742 -11.948 6.425 1.00 77.38 95 PHE A N 1
ATOM 780 C CA . PHE A 1 95 ? -9.098 -11.133 7.585 1.00 77.38 95 PHE A CA 1
ATOM 781 C C . PHE A 1 95 ? -10.560 -11.299 7.985 1.00 77.38 95 PHE A C 1
ATOM 783 O O . PHE A 1 95 ? -10.846 -11.437 9.173 1.00 77.38 95 PHE A O 1
ATOM 790 N N . TYR A 1 96 ? -11.480 -11.342 7.022 1.00 78.44 96 TYR A N 1
ATOM 791 C CA . TYR A 1 96 ? -12.899 -11.560 7.291 1.00 78.44 96 TYR A CA 1
ATOM 792 C C . TYR A 1 96 ? -13.147 -12.891 8.017 1.00 78.44 96 TYR A C 1
ATOM 794 O O . TYR A 1 96 ? -13.818 -12.927 9.050 1.00 78.44 96 TYR A O 1
ATOM 802 N N . ILE A 1 97 ? -12.522 -13.977 7.551 1.00 75.56 97 ILE A N 1
ATOM 803 C CA . ILE A 1 97 ? -12.569 -15.286 8.221 1.00 75.56 97 ILE A CA 1
ATOM 804 C C . ILE A 1 97 ? -11.961 -15.197 9.630 1.00 75.56 97 ILE A C 1
ATOM 806 O O . ILE A 1 97 ? -12.498 -15.773 10.579 1.00 75.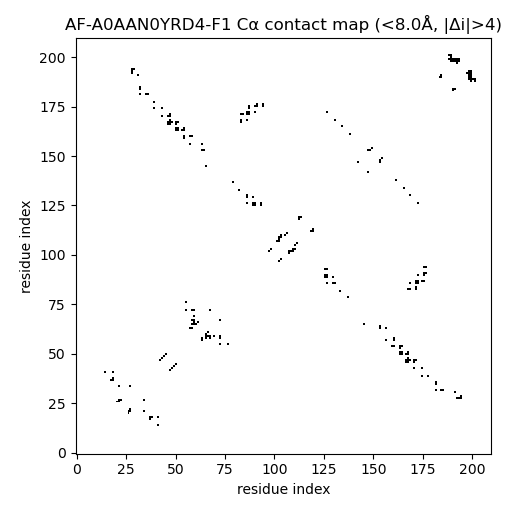56 97 ILE A O 1
ATOM 810 N N . LEU A 1 98 ? -10.853 -14.468 9.786 1.00 70.56 98 LEU A N 1
ATOM 811 C CA . LEU A 1 98 ? -10.172 -14.285 11.069 1.00 70.56 98 LEU A CA 1
ATOM 812 C C . LEU A 1 98 ? -11.039 -13.558 12.106 1.00 70.56 98 LEU A C 1
ATOM 814 O O . LEU A 1 98 ? -10.971 -13.884 13.292 1.00 70.56 98 LEU A O 1
ATOM 818 N N . LEU A 1 99 ? -11.857 -12.600 11.663 1.00 70.50 99 LEU A N 1
ATOM 819 C CA . LEU A 1 99 ? -12.822 -11.894 12.506 1.00 70.50 99 LEU A CA 1
ATOM 820 C C . LEU A 1 99 ? -13.962 -12.814 12.942 1.00 70.50 99 LEU A C 1
ATOM 822 O O . LEU A 1 99 ? -14.265 -12.867 14.132 1.00 70.50 99 LEU A O 1
ATOM 826 N N . ILE A 1 100 ? -14.555 -13.570 12.007 1.00 67.38 100 ILE A N 1
ATOM 827 C CA . ILE A 1 100 ? -15.660 -14.502 12.304 1.00 67.38 100 ILE A CA 1
ATOM 828 C C . ILE A 1 100 ? -15.228 -15.573 13.300 1.00 67.38 100 ILE A C 1
ATOM 830 O O . ILE A 1 100 ? -15.977 -15.911 14.211 1.00 67.38 100 ILE A O 1
ATOM 834 N N . LYS A 1 101 ? -13.995 -16.075 13.181 1.00 66.00 101 LYS A N 1
ATOM 835 C CA . LYS A 1 101 ? -13.438 -17.072 14.107 1.00 66.00 101 LYS A CA 1
ATOM 836 C C . LYS A 1 101 ? -13.243 -16.549 15.539 1.00 66.00 101 LYS A C 1
ATOM 838 O O . LYS A 1 101 ? -12.744 -17.284 16.384 1.00 66.00 101 LYS A O 1
ATOM 843 N N . GLY A 1 102 ? -13.603 -15.296 15.832 1.00 57.22 102 GLY A N 1
ATOM 844 C CA . GLY A 1 102 ? -13.583 -14.744 17.186 1.00 57.22 102 GLY A CA 1
ATOM 845 C C . GLY A 1 102 ? -12.176 -14.530 17.733 1.00 57.22 102 GLY A C 1
ATOM 846 O O . GLY A 1 102 ? -12.011 -14.264 18.923 1.00 57.22 102 GLY A O 1
ATOM 847 N N . HIS A 1 103 ? -11.155 -14.595 16.872 1.00 56.19 103 HIS A N 1
ATOM 848 C CA . HIS A 1 103 ? -9.767 -14.483 17.290 1.00 56.19 103 HIS A CA 1
ATOM 849 C C . HIS A 1 103 ? -9.465 -13.144 17.983 1.00 56.19 103 HIS A C 1
ATOM 851 O O . HIS A 1 103 ? -8.502 -13.095 18.725 1.00 56.19 103 HIS A O 1
ATOM 857 N N . TYR A 1 104 ? -10.275 -12.094 17.823 1.00 54.41 104 TYR A N 1
ATOM 858 C CA . TYR A 1 104 ? -10.069 -10.780 18.454 1.00 54.41 104 TYR A CA 1
ATOM 859 C C . TYR A 1 104 ? -10.911 -10.522 19.729 1.00 54.41 104 TYR A C 1
ATOM 861 O O . TYR A 1 104 ? -10.963 -9.387 20.199 1.00 54.41 104 TYR A O 1
ATOM 869 N N . ARG A 1 105 ? -11.592 -11.530 20.302 1.00 48.97 105 ARG A N 1
ATOM 870 C CA . ARG A 1 105 ? -12.367 -11.382 21.557 1.00 48.97 105 ARG A CA 1
ATOM 871 C C . ARG A 1 105 ? -11.427 -11.254 22.775 1.00 48.97 105 ARG A C 1
ATOM 873 O O . ARG A 1 105 ? -10.403 -11.922 22.806 1.00 48.97 105 ARG A O 1
ATOM 880 N N . LYS A 1 106 ? -11.763 -10.440 23.787 1.00 43.53 106 LYS A N 1
ATOM 881 C CA . LYS A 1 106 ? -11.030 -10.404 25.078 1.00 43.53 106 LYS A CA 1
ATOM 882 C C . LYS A 1 106 ? -11.023 -11.810 25.704 1.00 43.53 106 LYS A C 1
ATOM 884 O O . LYS A 1 106 ? -12.094 -12.409 25.805 1.00 43.53 106 LYS A O 1
ATOM 889 N N . GLY A 1 107 ? -9.849 -12.344 26.054 1.00 48.00 107 GLY A N 1
ATOM 890 C CA . GLY A 1 107 ? -9.667 -13.740 26.490 1.00 48.00 107 GLY A CA 1
ATOM 891 C C . GLY A 1 107 ? -9.615 -14.782 25.359 1.00 48.00 107 GLY A C 1
ATOM 892 O O . GLY A 1 107 ? -9.614 -15.983 25.616 1.00 48.00 107 GLY A O 1
ATOM 893 N N . SER A 1 108 ? -9.593 -14.350 24.094 1.00 51.72 108 SER A N 1
ATOM 894 C CA . SER A 1 108 ? -9.322 -15.216 22.942 1.00 51.72 108 SER A CA 1
ATOM 895 C C . SER A 1 108 ? -7.872 -15.674 22.959 1.00 51.72 108 SER A C 1
ATOM 897 O O . SER A 1 108 ? -6.975 -14.924 23.344 1.00 51.72 108 SER A O 1
ATOM 899 N N . ARG A 1 109 ? -7.632 -16.853 22.379 1.00 47.66 109 ARG A N 1
ATOM 900 C CA . ARG A 1 109 ? -6.307 -17.402 22.084 1.00 47.66 109 ARG A CA 1
ATOM 901 C C . ARG A 1 109 ? -5.338 -16.353 21.499 1.00 47.66 109 ARG A C 1
ATOM 903 O O . ARG A 1 109 ? -4.156 -16.498 21.743 1.00 47.66 109 ARG A O 1
ATOM 910 N N . LYS A 1 110 ? -5.776 -15.274 20.813 1.00 45.00 110 LYS A N 1
ATOM 911 C CA . LYS A 1 110 ? -4.861 -14.205 20.328 1.00 45.00 110 LYS A CA 1
ATOM 912 C C . LYS A 1 110 ? -4.218 -13.315 21.390 1.00 45.00 110 LYS A C 1
ATOM 914 O O . LYS A 1 110 ? -3.154 -12.771 21.113 1.00 45.00 110 LYS A O 1
ATOM 919 N N . GLU A 1 111 ? -4.841 -13.131 22.550 1.00 45.94 111 GLU A N 1
ATOM 920 C CA . GLU A 1 111 ? -4.264 -12.327 23.637 1.00 45.94 111 GLU A CA 1
ATOM 921 C C . GLU A 1 111 ? -3.083 -13.078 24.281 1.00 45.94 111 GLU A C 1
ATOM 923 O O . GLU A 1 111 ? -2.064 -12.472 24.588 1.00 45.94 111 GLU A O 1
ATOM 928 N N . GLU A 1 112 ? -3.163 -14.414 24.320 1.00 48.03 112 GLU A N 1
ATOM 929 C CA . GLU A 1 112 ? -2.086 -15.335 24.720 1.00 48.03 112 GLU A CA 1
ATOM 930 C C . GLU A 1 112 ? -1.121 -15.678 23.555 1.00 48.03 112 GLU A C 1
ATOM 932 O O . GLU A 1 112 ? 0.056 -15.953 23.759 1.00 48.03 112 GLU A O 1
ATOM 937 N N . GLN A 1 113 ? -1.576 -15.618 22.292 1.00 49.31 113 GLN A N 1
ATOM 938 C CA . GLN A 1 113 ? -0.753 -15.898 21.096 1.00 49.31 113 GLN A CA 1
ATOM 939 C C . GLN A 1 113 ? 0.162 -14.740 20.682 1.00 49.31 113 GLN A C 1
ATOM 941 O O . GLN A 1 113 ? 0.962 -14.922 19.763 1.00 49.31 113 GLN A O 1
ATOM 946 N N . ARG A 1 114 ? 0.068 -13.562 21.311 1.00 47.72 114 ARG A N 1
ATOM 947 C CA . ARG A 1 114 ? 0.978 -12.442 21.021 1.00 47.72 114 ARG A CA 1
ATOM 948 C C . ARG A 1 114 ? 2.429 -12.741 21.434 1.00 47.72 114 ARG A C 1
ATOM 950 O O . ARG A 1 114 ? 3.328 -12.122 20.876 1.00 47.72 114 ARG A O 1
ATOM 957 N N . ASP A 1 115 ? 2.635 -13.745 22.293 1.00 51.28 115 ASP A N 1
ATOM 958 C CA . ASP A 1 115 ? 3.950 -14.266 22.695 1.00 51.28 115 ASP A CA 1
ATOM 959 C C . ASP A 1 115 ? 4.520 -15.345 21.751 1.00 51.28 115 ASP A C 1
ATOM 961 O O . ASP A 1 115 ? 5.707 -15.649 21.816 1.00 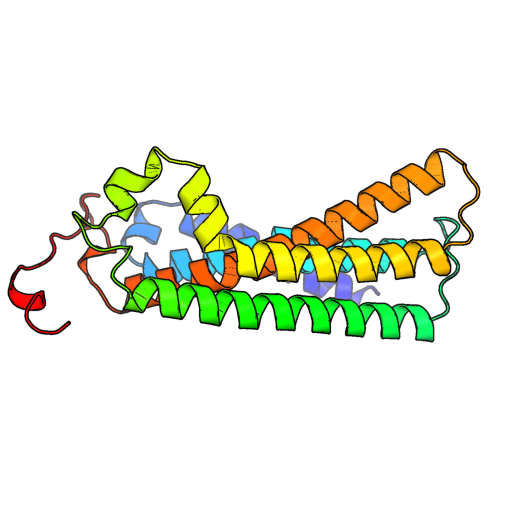51.28 115 ASP A O 1
ATOM 965 N N . ASN A 1 116 ? 3.723 -15.914 20.831 1.00 55.81 116 ASN A N 1
ATOM 966 C CA . ASN A 1 116 ? 4.159 -17.018 19.962 1.00 55.81 116 ASN A CA 1
ATOM 967 C C . ASN A 1 116 ? 4.147 -16.626 18.474 1.00 55.81 116 ASN A C 1
ATOM 969 O O . ASN A 1 116 ? 3.156 -16.802 17.755 1.00 55.81 116 ASN A O 1
ATOM 973 N N . MET A 1 117 ? 5.297 -16.138 17.997 1.00 53.12 117 MET A N 1
ATOM 974 C CA . MET A 1 117 ? 5.555 -15.680 16.620 1.00 53.12 117 MET A CA 1
ATOM 975 C C . MET A 1 117 ? 5.150 -16.708 15.543 1.00 53.12 117 MET A C 1
ATOM 977 O O . MET A 1 117 ? 4.662 -16.345 14.473 1.00 53.12 117 MET A O 1
ATOM 981 N N . GLU A 1 118 ? 5.271 -18.004 15.846 1.00 55.19 118 GLU A N 1
ATOM 982 C CA . GLU A 1 118 ? 4.949 -19.111 14.935 1.00 55.19 118 GLU A CA 1
ATOM 983 C C . GLU A 1 118 ? 3.463 -19.146 14.523 1.00 55.19 118 GLU A C 1
ATOM 985 O O . GLU A 1 118 ? 3.116 -19.445 13.378 1.00 55.19 118 GLU A O 1
ATOM 990 N N . ASN A 1 119 ? 2.561 -18.791 15.440 1.00 57.31 119 ASN A N 1
ATOM 991 C CA . ASN A 1 119 ? 1.121 -18.821 15.181 1.00 57.31 119 ASN A CA 1
ATOM 992 C C . ASN A 1 119 ? 0.638 -17.575 14.422 1.00 57.31 119 ASN A C 1
ATOM 994 O O . ASN A 1 119 ? -0.306 -17.669 13.634 1.00 57.31 119 ASN A O 1
ATOM 998 N N . LEU A 1 120 ? 1.318 -16.434 14.594 1.00 58.69 120 LEU A N 1
ATOM 999 C CA . LEU A 1 120 ? 1.133 -15.251 13.750 1.00 58.69 120 LEU A CA 1
ATOM 1000 C C . LEU A 1 120 ? 1.481 -15.580 12.296 1.00 58.69 120 LEU A C 1
ATOM 1002 O O . LEU A 1 120 ? 0.657 -15.378 11.406 1.00 58.69 120 LEU A O 1
ATOM 1006 N N . ILE A 1 121 ? 2.645 -16.187 12.065 1.00 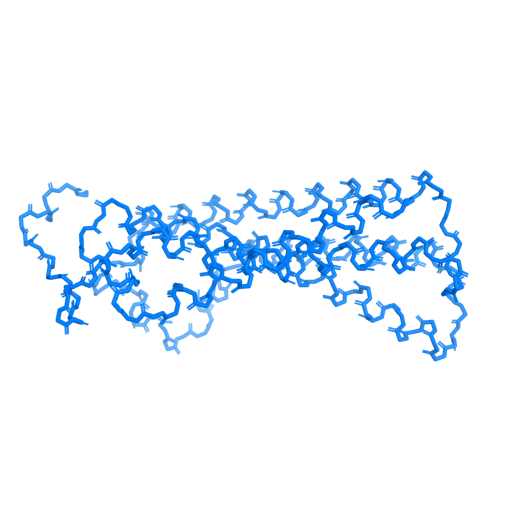61.06 121 ILE A N 1
ATOM 1007 C CA . ILE A 1 121 ? 3.089 -16.574 10.720 1.00 61.06 121 ILE A CA 1
ATOM 1008 C C . ILE A 1 121 ? 2.094 -17.548 10.067 1.00 61.06 121 ILE A C 1
ATOM 1010 O O . ILE A 1 121 ? 1.723 -17.348 8.912 1.00 61.06 121 ILE A O 1
ATOM 1014 N N . LYS A 1 122 ? 1.567 -18.540 10.804 1.00 63.00 122 LYS A N 1
ATOM 1015 C CA . LYS A 1 122 ? 0.529 -19.460 10.289 1.00 63.00 122 LYS A CA 1
ATOM 1016 C C . LYS A 1 122 ? -0.763 -18.745 9.881 1.00 63.00 122 LYS A C 1
ATOM 1018 O O . LYS A 1 122 ? -1.374 -19.116 8.883 1.00 63.00 122 LYS A O 1
ATOM 1023 N N . SER A 1 123 ? -1.177 -17.715 10.619 1.00 64.19 123 SER A N 1
ATOM 1024 C CA . SER A 1 123 ? -2.392 -16.951 10.309 1.00 64.19 123 SER A CA 1
ATOM 1025 C C . SER A 1 123 ? -2.242 -16.054 9.077 1.00 64.19 123 SER A C 1
ATOM 1027 O O . SER A 1 123 ? -3.224 -15.839 8.368 1.00 64.19 123 SER A O 1
ATOM 1029 N N . TYR A 1 124 ? -1.042 -15.523 8.833 1.00 70.81 124 TYR A N 1
ATOM 1030 C CA . TYR A 1 124 ? -0.736 -14.682 7.671 1.00 70.81 124 TYR A CA 1
ATOM 1031 C C . TYR A 1 124 ? -0.163 -15.481 6.492 1.00 70.81 124 TYR A C 1
ATOM 1033 O O . TYR A 1 124 ? 0.105 -14.909 5.439 1.00 70.81 124 TYR A O 1
ATOM 1041 N N . LEU A 1 125 ? -0.029 -16.804 6.626 1.00 74.38 125 LEU A N 1
ATOM 1042 C CA . LEU A 1 125 ? 0.552 -17.684 5.613 1.00 74.38 125 LEU A CA 1
ATOM 1043 C C . LEU A 1 125 ? -0.079 -17.509 4.216 1.00 74.38 125 LEU A C 1
ATOM 1045 O O . LEU A 1 125 ? 0.681 -17.338 3.265 1.00 74.38 125 LEU A O 1
ATOM 1049 N N . PRO A 1 126 ? -1.420 -17.466 4.045 1.00 74.69 126 PRO A N 1
ATOM 1050 C CA . PRO A 1 126 ? -2.014 -17.292 2.715 1.00 74.69 126 PRO A CA 1
ATOM 1051 C C . PRO A 1 126 ? -1.661 -15.942 2.079 1.00 74.69 126 PRO A C 1
ATOM 1053 O O . PRO A 1 126 ? -1.475 -15.851 0.869 1.00 74.69 126 PRO A O 1
ATOM 1056 N N . VAL A 1 127 ? -1.520 -14.905 2.906 1.00 77.62 127 VAL A N 1
ATOM 1057 C CA . VAL A 1 127 ? -1.141 -13.555 2.478 1.00 77.62 127 VAL A CA 1
ATOM 1058 C C . VAL A 1 127 ? 0.335 -13.510 2.085 1.00 77.62 127 VAL A C 1
ATOM 1060 O O . VAL A 1 127 ? 0.672 -12.958 1.041 1.00 77.62 127 VAL A O 1
ATOM 1063 N N . ILE A 1 128 ? 1.211 -14.147 2.869 1.00 80.12 128 ILE A N 1
ATOM 1064 C CA . ILE A 1 128 ? 2.646 -14.260 2.568 1.00 80.12 128 ILE A CA 1
ATOM 1065 C C . ILE A 1 128 ? 2.854 -15.033 1.264 1.00 80.12 128 ILE A C 1
ATOM 1067 O O . ILE A 1 128 ? 3.646 -14.610 0.424 1.00 80.12 128 ILE A O 1
ATOM 1071 N N . ILE A 1 129 ? 2.124 -16.132 1.055 1.00 80.25 129 ILE A N 1
ATOM 1072 C CA . ILE A 1 129 ? 2.202 -16.921 -0.180 1.00 80.25 129 ILE A CA 1
ATOM 1073 C C . ILE A 1 129 ? 1.737 -16.079 -1.374 1.00 80.25 129 ILE A C 1
ATOM 1075 O O . ILE A 1 129 ? 2.455 -15.979 -2.364 1.00 80.25 129 ILE A O 1
ATOM 1079 N N . ALA A 1 130 ? 0.581 -15.416 -1.277 1.00 79.81 130 ALA A N 1
ATOM 1080 C CA . ALA A 1 130 ? 0.071 -14.580 -2.365 1.00 79.81 130 ALA A CA 1
ATOM 1081 C C . ALA A 1 130 ? 1.026 -13.420 -2.705 1.00 79.81 130 ALA A C 1
ATOM 1083 O O . ALA A 1 130 ? 1.325 -13.185 -3.877 1.00 79.81 130 ALA A O 1
ATOM 1084 N N . GLY A 1 131 ? 1.552 -12.734 -1.685 1.00 79.75 131 GLY A N 1
ATOM 1085 C CA . GLY A 1 131 ? 2.506 -11.639 -1.856 1.00 79.75 131 GLY A CA 1
ATOM 1086 C C . GLY A 1 131 ? 3.847 -12.092 -2.439 1.00 79.75 131 GLY A C 1
ATOM 1087 O O . GLY A 1 131 ? 4.354 -11.464 -3.366 1.00 79.75 131 GLY A O 1
ATOM 1088 N N . SER A 1 132 ? 4.402 -13.205 -1.952 1.00 82.56 132 SER A N 1
ATOM 1089 C CA . SER A 1 132 ? 5.684 -13.741 -2.439 1.00 82.56 132 SER A CA 1
ATOM 1090 C C . SER A 1 132 ? 5.598 -14.253 -3.877 1.00 82.56 132 SER A C 1
ATOM 1092 O O . SER A 1 132 ? 6.490 -13.965 -4.673 1.00 82.56 132 SER A O 1
ATOM 1094 N N . VAL A 1 133 ? 4.511 -14.935 -4.252 1.00 85.56 133 VAL A N 1
ATOM 1095 C CA . VAL A 1 133 ? 4.272 -15.359 -5.641 1.00 85.56 133 VAL A CA 1
ATOM 1096 C C . VAL A 1 133 ? 4.142 -14.144 -6.562 1.00 85.56 133 VAL A C 1
ATOM 1098 O O . VAL A 1 133 ? 4.787 -14.101 -7.608 1.00 85.56 133 VAL A O 1
ATOM 1101 N N . GLY A 1 134 ? 3.371 -13.126 -6.161 1.00 82.06 134 GLY A N 1
ATOM 1102 C CA . GLY A 1 134 ? 3.245 -11.879 -6.919 1.00 82.06 134 GLY A CA 1
ATOM 1103 C C . GLY A 1 134 ? 4.588 -11.176 -7.129 1.00 82.06 134 GLY A C 1
ATOM 1104 O O . GLY A 1 134 ? 4.919 -10.791 -8.251 1.00 82.06 134 GLY A O 1
ATOM 1105 N N . LEU A 1 135 ? 5.399 -11.077 -6.073 1.00 86.25 135 LEU A N 1
ATOM 1106 C CA . LEU A 1 135 ? 6.731 -10.482 -6.141 1.00 86.25 135 LEU A CA 1
ATOM 1107 C C . LEU A 1 135 ? 7.672 -11.271 -7.061 1.00 86.25 135 LEU A C 1
ATOM 1109 O O . LEU A 1 135 ? 8.394 -10.668 -7.852 1.00 86.25 135 LEU A O 1
ATOM 1113 N N . LEU A 1 136 ? 7.639 -12.606 -7.013 1.00 87.44 136 LEU A N 1
ATOM 1114 C CA . LEU A 1 136 ? 8.440 -13.454 -7.901 1.00 87.44 136 LEU A CA 1
ATOM 1115 C C . LEU A 1 136 ? 8.111 -13.214 -9.378 1.00 87.44 136 LEU A C 1
ATOM 1117 O O . LEU A 1 136 ? 9.031 -13.096 -10.187 1.00 87.44 136 LEU A O 1
ATOM 1121 N N . PHE A 1 137 ? 6.830 -13.090 -9.738 1.00 84.75 137 PHE A N 1
ATOM 1122 C CA . PHE A 1 137 ? 6.431 -12.787 -11.118 1.00 84.75 137 PHE A CA 1
ATOM 1123 C C . PHE A 1 137 ? 6.939 -11.421 -11.586 1.00 84.75 137 PHE A C 1
ATOM 1125 O O . PHE A 1 137 ? 7.441 -11.302 -12.706 1.00 84.75 137 PHE A O 1
ATOM 1132 N N . VAL A 1 138 ? 6.851 -10.402 -10.727 1.00 85.19 138 VAL A N 1
ATOM 1133 C CA . VAL A 1 138 ? 7.386 -9.066 -11.023 1.00 85.19 138 VAL 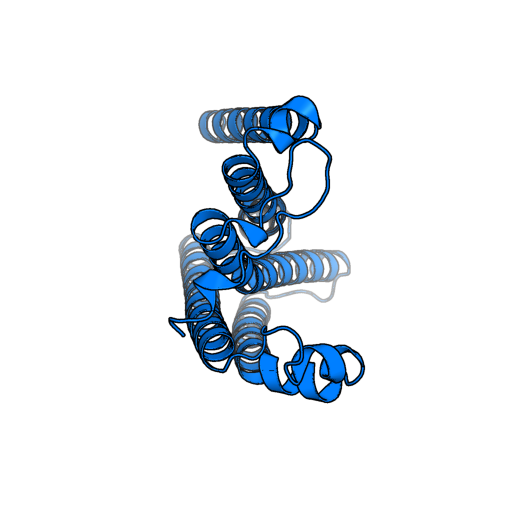A CA 1
ATOM 1134 C C . VAL A 1 138 ? 8.902 -9.124 -11.210 1.00 85.19 138 VAL A C 1
ATOM 1136 O O . VAL A 1 138 ? 9.412 -8.614 -12.204 1.00 85.19 138 VAL A O 1
ATOM 1139 N N . MET A 1 139 ? 9.616 -9.797 -10.306 1.00 83.69 139 MET A N 1
ATOM 1140 C CA . MET A 1 139 ? 11.069 -9.962 -10.384 1.00 83.69 139 MET A CA 1
ATOM 1141 C C . MET A 1 139 ? 11.485 -10.654 -11.681 1.00 83.69 139 MET A C 1
ATOM 1143 O O . MET A 1 139 ? 12.332 -10.141 -12.407 1.00 83.69 139 MET A O 1
ATOM 1147 N N . GLN A 1 140 ? 10.853 -11.778 -12.024 1.00 82.06 140 GLN A N 1
ATOM 1148 C CA . GLN A 1 140 ? 11.131 -12.487 -13.274 1.00 82.06 140 GLN A CA 1
ATOM 1149 C C . GLN A 1 140 ? 10.864 -11.618 -14.507 1.00 82.06 140 GLN A C 1
ATOM 1151 O O . GLN A 1 140 ? 11.641 -11.650 -15.462 1.00 82.06 140 GLN A O 1
ATOM 1156 N N . PHE A 1 141 ? 9.783 -10.833 -14.501 1.00 82.00 141 PHE A N 1
ATOM 1157 C CA . PHE A 1 141 ? 9.486 -9.907 -15.590 1.00 82.00 141 PHE A CA 1
ATOM 1158 C C . PHE A 1 141 ? 10.580 -8.848 -15.742 1.00 82.00 141 PHE A C 1
ATOM 1160 O O . PHE A 1 141 ? 11.054 -8.624 -16.859 1.00 82.00 141 PHE A O 1
ATOM 1167 N N . LEU A 1 142 ? 10.990 -8.236 -14.626 1.00 78.75 142 LEU A N 1
ATOM 1168 C CA . LEU A 1 142 ? 12.049 -7.236 -14.592 1.00 78.75 142 LEU A CA 1
ATOM 1169 C C . LEU A 1 142 ? 13.351 -7.842 -15.123 1.00 78.75 142 LEU A C 1
ATOM 1171 O O . LEU A 1 142 ? 13.842 -7.355 -16.131 1.00 78.75 142 LEU A O 1
ATOM 1175 N N . PHE A 1 143 ? 13.833 -8.962 -14.578 1.00 76.69 143 PHE A N 1
ATOM 1176 C CA . PHE A 1 143 ? 15.065 -9.614 -15.048 1.00 76.69 143 PHE A CA 1
ATOM 1177 C C . PHE A 1 143 ? 15.026 -10.045 -16.521 1.00 76.69 143 PHE A C 1
ATOM 1179 O O . PHE A 1 143 ? 16.045 -9.990 -17.199 1.00 76.69 143 PHE A O 1
ATOM 1186 N N . ARG A 1 144 ? 13.870 -10.471 -17.049 1.00 75.50 144 ARG A N 1
ATOM 1187 C CA . ARG A 1 144 ? 13.767 -10.914 -18.451 1.00 75.50 144 ARG A CA 1
ATOM 1188 C C . ARG A 1 144 ? 13.764 -9.756 -19.447 1.00 75.50 144 ARG A C 1
ATOM 1190 O O . ARG A 1 144 ? 14.122 -9.944 -20.607 1.00 75.50 144 ARG A O 1
ATOM 1197 N N . LYS A 1 145 ? 13.255 -8.592 -19.043 1.00 71.44 145 LYS A N 1
ATOM 1198 C CA . LYS A 1 145 ? 13.114 -7.423 -19.924 1.00 71.44 145 LYS A CA 1
ATOM 1199 C C . LYS A 1 145 ? 14.227 -6.408 -19.751 1.00 71.44 145 LYS A C 1
ATOM 1201 O O . LYS A 1 145 ? 14.558 -5.706 -20.702 1.00 71.44 145 LYS A O 1
ATOM 1206 N N . LEU A 1 146 ? 14.783 -6.338 -18.556 1.00 66.12 146 LEU A N 1
ATOM 1207 C CA . LEU A 1 146 ? 15.933 -5.526 -18.258 1.00 66.12 146 LEU A CA 1
ATOM 1208 C C . LEU A 1 146 ? 17.173 -6.272 -18.736 1.00 66.12 146 LEU A C 1
ATOM 1210 O O . LEU A 1 146 ? 17.630 -7.220 -18.106 1.00 66.12 146 LEU A O 1
ATOM 1214 N N . ASN A 1 147 ? 17.722 -5.829 -19.861 1.00 58.41 147 ASN A N 1
ATOM 1215 C CA . ASN A 1 147 ? 19.032 -6.256 -20.340 1.00 58.41 147 ASN A CA 1
ATOM 1216 C C . ASN A 1 147 ? 20.121 -5.566 -19.484 1.00 58.41 147 ASN A C 1
ATOM 1218 O O . ASN A 1 147 ? 20.927 -4.798 -20.000 1.00 58.41 147 ASN A O 1
ATOM 1222 N N . ILE A 1 148 ? 20.044 -5.733 -18.154 1.00 58.69 148 ILE A N 1
ATOM 1223 C CA . ILE A 1 148 ? 20.904 -5.067 -17.166 1.00 58.69 148 ILE A CA 1
ATOM 1224 C C . ILE A 1 148 ? 22.345 -5.487 -17.435 1.00 58.69 148 ILE A C 1
ATOM 1226 O O . ILE A 1 148 ? 22.710 -6.650 -17.257 1.00 58.69 148 ILE A O 1
ATOM 1230 N N . GLY A 1 149 ? 23.171 -4.527 -17.847 1.00 56.62 149 GLY A N 1
ATOM 1231 C CA . GLY A 1 149 ? 24.606 -4.637 -17.634 1.00 56.62 149 GLY A CA 1
ATOM 1232 C C . GLY A 1 149 ? 24.860 -4.639 -16.129 1.00 56.62 149 GLY A C 1
ATOM 1233 O O . GLY A 1 149 ? 24.189 -3.926 -15.391 1.00 56.62 149 GLY A O 1
ATOM 1234 N N . PHE A 1 150 ? 25.801 -5.447 -15.643 1.00 62.88 150 PHE A N 1
ATOM 1235 C CA . PHE A 1 150 ? 26.167 -5.505 -14.221 1.00 62.88 150 PHE A CA 1
ATOM 1236 C C . PHE A 1 150 ? 26.935 -4.243 -13.766 1.00 62.88 150 PHE A C 1
ATOM 1238 O O . PHE A 1 150 ? 28.036 -4.333 -13.228 1.00 62.88 150 PHE A O 1
ATOM 1245 N N . ASN A 1 151 ? 26.373 -3.056 -14.000 1.00 71.00 151 ASN A N 1
ATOM 1246 C CA . ASN A 1 151 ? 26.888 -1.784 -13.512 1.00 71.00 151 ASN A CA 1
ATOM 1247 C C . ASN A 1 151 ? 26.242 -1.442 -12.163 1.00 71.00 151 ASN A C 1
ATOM 1249 O O . ASN A 1 151 ? 25.102 -1.819 -11.885 1.00 71.00 151 ASN A O 1
ATOM 1253 N N . ALA A 1 152 ? 26.958 -0.691 -11.325 1.00 71.31 152 ALA A N 1
ATOM 1254 C CA . ALA A 1 152 ? 26.481 -0.321 -9.991 1.00 71.31 152 ALA A CA 1
ATOM 1255 C C . ALA A 1 152 ? 25.185 0.518 -10.025 1.00 71.31 152 ALA A C 1
ATOM 1257 O O . ALA A 1 152 ? 24.282 0.275 -9.223 1.00 71.31 152 ALA A O 1
ATOM 1258 N N . ASP A 1 153 ? 25.063 1.441 -10.985 1.00 72.25 153 ASP A N 1
ATOM 1259 C CA . ASP A 1 153 ? 23.896 2.324 -11.114 1.00 72.25 153 ASP A CA 1
ATOM 1260 C C . ASP A 1 153 ? 22.622 1.549 -11.492 1.00 72.25 153 ASP A C 1
ATOM 1262 O O . ASP A 1 153 ? 21.547 1.789 -10.937 1.00 72.25 153 ASP A O 1
ATOM 1266 N N . ASP A 1 154 ? 22.741 0.563 -12.385 1.00 73.06 154 ASP A N 1
ATOM 1267 C CA . ASP A 1 154 ? 21.620 -0.274 -12.828 1.00 73.06 154 ASP A CA 1
ATOM 1268 C C . ASP A 1 154 ? 21.090 -1.152 -11.680 1.00 73.06 154 ASP A C 1
ATOM 1270 O O . ASP A 1 154 ? 19.877 -1.308 -11.507 1.00 73.06 154 ASP A O 1
ATOM 1274 N N . ILE A 1 155 ? 21.993 -1.665 -10.835 1.00 78.06 155 ILE A N 1
ATOM 1275 C CA . ILE A 1 155 ? 21.646 -2.441 -9.636 1.00 78.06 155 ILE A CA 1
ATOM 1276 C C . ILE A 1 155 ? 20.946 -1.558 -8.597 1.00 78.06 155 ILE A C 1
ATOM 1278 O O . ILE A 1 155 ? 19.932 -1.972 -8.029 1.00 78.06 155 ILE A O 1
ATOM 1282 N N . GLN A 1 156 ? 21.441 -0.340 -8.356 1.00 82.12 156 GLN A N 1
ATOM 1283 C CA . GLN A 1 156 ? 20.805 0.593 -7.423 1.00 82.12 156 GLN A CA 1
ATOM 1284 C C . GLN A 1 156 ? 19.369 0.917 -7.855 1.00 82.12 156 GLN A C 1
ATOM 1286 O O . GLN A 1 156 ? 18.449 0.856 -7.037 1.00 82.12 156 GLN A O 1
ATOM 1291 N N . ASN A 1 157 ? 19.160 1.215 -9.138 1.00 78.56 157 ASN A N 1
ATOM 1292 C CA . ASN A 1 157 ? 17.832 1.520 -9.670 1.00 78.56 157 ASN A CA 1
ATOM 1293 C C . ASN A 1 157 ? 16.888 0.317 -9.559 1.00 78.56 157 ASN A C 1
ATOM 1295 O O . ASN A 1 157 ? 15.736 0.477 -9.155 1.00 78.56 157 ASN A O 1
ATOM 1299 N N . LEU A 1 158 ? 17.381 -0.893 -9.846 1.00 81.88 158 LEU A N 1
ATOM 1300 C CA . LEU A 1 158 ? 16.613 -2.125 -9.682 1.00 81.88 158 LEU A CA 1
ATOM 1301 C C . LEU A 1 158 ? 16.158 -2.316 -8.227 1.00 81.88 158 LEU A C 1
ATOM 1303 O O . LEU A 1 158 ? 14.989 -2.617 -7.991 1.00 81.88 158 LEU A O 1
ATOM 1307 N N . ILE A 1 159 ? 17.048 -2.105 -7.252 1.00 84.94 159 ILE A N 1
ATOM 1308 C CA . ILE A 1 159 ? 16.715 -2.215 -5.823 1.00 84.94 159 ILE A CA 1
ATOM 1309 C C . ILE A 1 159 ? 15.626 -1.210 -5.436 1.00 84.94 159 ILE A C 1
ATOM 1311 O O . ILE A 1 159 ? 14.684 -1.583 -4.738 1.00 84.94 159 ILE A O 1
ATOM 1315 N N . ILE A 1 160 ? 15.726 0.039 -5.902 1.00 86.44 160 ILE A N 1
ATOM 1316 C CA . ILE A 1 160 ? 14.727 1.082 -5.627 1.00 86.44 160 ILE A CA 1
ATOM 1317 C C . ILE A 1 160 ? 13.356 0.674 -6.179 1.00 86.44 160 ILE A C 1
ATOM 1319 O O . ILE A 1 160 ? 12.375 0.726 -5.440 1.00 86.44 160 ILE A O 1
ATOM 1323 N N . ILE A 1 161 ? 13.302 0.196 -7.427 1.00 87.69 161 ILE A N 1
ATOM 1324 C CA . ILE A 1 161 ? 12.060 -0.258 -8.072 1.00 87.69 161 ILE A CA 1
ATOM 1325 C C . ILE A 1 161 ? 11.442 -1.435 -7.307 1.00 87.69 161 ILE A C 1
ATOM 1327 O O . ILE A 1 161 ? 10.241 -1.463 -7.048 1.00 87.69 161 ILE A O 1
ATOM 1331 N N . ILE A 1 162 ? 12.250 -2.426 -6.924 1.00 88.25 162 ILE A N 1
ATOM 1332 C CA . ILE A 1 162 ? 11.758 -3.586 -6.168 1.00 88.25 162 ILE A CA 1
ATOM 1333 C C . ILE A 1 162 ? 11.214 -3.143 -4.811 1.00 88.25 162 ILE A C 1
ATOM 1335 O O . ILE A 1 162 ? 10.158 -3.611 -4.388 1.00 88.25 162 ILE A O 1
ATOM 1339 N N . LEU A 1 163 ? 11.922 -2.243 -4.128 1.00 90.19 163 LEU A N 1
ATOM 1340 C CA . LEU A 1 163 ? 11.508 -1.726 -2.832 1.00 90.19 163 LEU A CA 1
ATOM 1341 C C . LEU A 1 163 ? 10.170 -0.981 -2.923 1.00 90.19 163 LEU A C 1
ATOM 1343 O O . LEU A 1 163 ? 9.302 -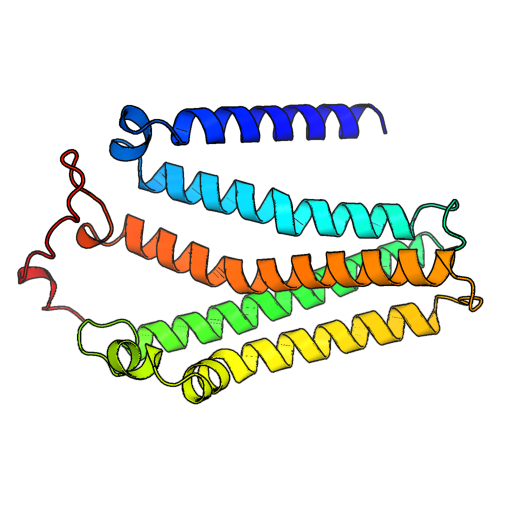1.209 -2.080 1.00 90.19 163 LEU A O 1
ATOM 1347 N N . GLY A 1 164 ? 9.977 -0.139 -3.941 1.00 89.69 164 GLY A N 1
ATOM 1348 C CA . GLY A 1 164 ? 8.720 0.576 -4.158 1.00 89.69 164 GLY A CA 1
ATOM 1349 C C . GLY A 1 164 ? 7.540 -0.365 -4.430 1.00 89.69 164 GLY A C 1
ATOM 1350 O O . GLY A 1 164 ? 6.485 -0.226 -3.802 1.00 89.69 164 GLY A O 1
ATOM 1351 N N . ILE A 1 165 ? 7.742 -1.410 -5.239 1.00 89.88 165 ILE A N 1
ATOM 1352 C CA . ILE A 1 165 ? 6.712 -2.423 -5.517 1.00 89.88 165 ILE A CA 1
ATOM 1353 C C . ILE A 1 165 ? 6.395 -3.243 -4.260 1.00 89.88 165 ILE A C 1
ATOM 1355 O O . ILE A 1 165 ? 5.227 -3.515 -3.970 1.00 89.88 165 ILE A O 1
ATOM 1359 N N . CYS A 1 166 ? 7.412 -3.605 -3.473 1.00 90.38 166 CYS A N 1
ATOM 1360 C CA . CYS A 1 166 ? 7.228 -4.268 -2.182 1.00 90.38 166 CYS A CA 1
ATOM 1361 C C . CYS A 1 166 ? 6.403 -3.411 -1.214 1.00 90.38 166 CYS A C 1
ATOM 1363 O O . CYS A 1 166 ? 5.492 -3.930 -0.569 1.00 90.38 166 CYS A O 1
ATOM 1365 N N . LEU A 1 167 ? 6.686 -2.107 -1.127 1.00 91.06 167 LEU A N 1
ATOM 1366 C CA . LEU A 1 167 ? 5.917 -1.169 -0.304 1.00 91.06 167 LEU A CA 1
ATOM 1367 C C . LEU A 1 167 ? 4.463 -1.065 -0.778 1.00 91.06 167 LEU A C 1
ATOM 1369 O O . LEU A 1 167 ? 3.546 -1.132 0.042 1.00 91.06 167 LEU A O 1
ATOM 1373 N N . PHE A 1 168 ? 4.242 -0.996 -2.091 1.00 91.44 168 PHE A N 1
ATOM 1374 C CA . PHE A 1 168 ? 2.903 -0.997 -2.674 1.00 91.44 168 PHE A CA 1
ATOM 1375 C C . PHE A 1 168 ? 2.112 -2.264 -2.307 1.00 91.44 168 PHE A C 1
ATOM 1377 O O . PHE A 1 168 ? 0.977 -2.173 -1.832 1.00 91.44 168 PHE A O 1
ATOM 1384 N N . PHE A 1 169 ? 2.710 -3.451 -2.450 1.00 89.94 169 PHE A N 1
ATOM 1385 C CA . PHE A 1 169 ? 2.064 -4.708 -2.059 1.00 89.94 169 PHE A CA 1
ATOM 1386 C C . PHE A 1 169 ? 1.828 -4.808 -0.551 1.00 89.94 169 PHE A C 1
ATOM 1388 O O . PHE A 1 169 ? 0.761 -5.263 -0.134 1.00 89.94 169 PHE A O 1
ATOM 1395 N N . ALA A 1 170 ? 2.764 -4.339 0.276 1.00 89.25 170 ALA A N 1
ATOM 1396 C CA . ALA A 1 170 ? 2.574 -4.283 1.721 1.00 89.25 170 ALA A CA 1
ATOM 1397 C C . ALA A 1 170 ? 1.367 -3.405 2.093 1.00 89.25 170 ALA A C 1
ATOM 1399 O O . ALA A 1 170 ? 0.546 -3.799 2.921 1.00 89.25 170 ALA A O 1
ATOM 1400 N N . MET A 1 171 ? 1.190 -2.257 1.436 1.00 90.12 171 MET A N 1
ATOM 1401 C CA . MET A 1 171 ? 0.042 -1.378 1.683 1.00 90.12 171 MET A CA 1
ATOM 1402 C C . MET A 1 171 ? -1.292 -1.986 1.233 1.00 90.12 171 MET A C 1
ATOM 1404 O O . MET A 1 171 ? -2.294 -1.811 1.930 1.00 90.12 171 MET A O 1
ATOM 1408 N N . MET A 1 172 ? -1.301 -2.780 0.156 1.00 90.25 172 MET A N 1
ATOM 1409 C CA . MET A 1 172 ? -2.474 -3.566 -0.261 1.00 90.25 172 MET A CA 1
ATOM 1410 C C . MET A 1 172 ? -2.868 -4.645 0.758 1.00 90.25 172 MET A C 1
ATOM 1412 O O . MET A 1 172 ? -4.050 -4.961 0.883 1.00 90.25 172 MET A O 1
ATOM 1416 N N . VAL A 1 173 ? -1.907 -5.185 1.513 1.00 88.12 173 VAL A N 1
ATOM 1417 C CA . VAL A 1 173 ? -2.160 -6.125 2.619 1.00 88.12 173 VAL A CA 1
ATOM 1418 C C . VAL A 1 173 ? -2.689 -5.412 3.867 1.00 88.12 173 VAL A C 1
ATOM 1420 O O . VAL A 1 173 ? -3.567 -5.927 4.557 1.00 88.12 173 VAL A O 1
ATOM 1423 N N . VAL A 1 174 ? -2.177 -4.217 4.159 1.00 86.75 174 VAL A N 1
ATOM 1424 C CA . VAL A 1 174 ? -2.574 -3.428 5.337 1.00 86.75 174 VAL A CA 1
ATOM 1425 C C . VAL A 1 174 ? -3.958 -2.783 5.157 1.00 86.75 174 VAL A C 1
ATOM 1427 O O . VAL A 1 174 ? -4.701 -2.626 6.129 1.00 86.75 174 VAL A O 1
ATOM 1430 N N . LEU A 1 175 ? -4.347 -2.442 3.923 1.00 89.50 175 LEU A N 1
ATOM 1431 C CA . LEU A 1 175 ? -5.606 -1.749 3.627 1.00 89.50 175 LEU A CA 1
ATOM 1432 C C . LEU A 1 175 ? -6.868 -2.494 4.125 1.00 89.50 175 LEU A C 1
ATOM 1434 O O . LEU A 1 175 ? -7.701 -1.857 4.774 1.00 89.50 175 LEU A O 1
ATOM 1438 N N . PRO A 1 176 ? -7.053 -3.810 3.890 1.00 86.38 176 PRO A N 1
ATOM 1439 C CA . PRO A 1 176 ? -8.185 -4.561 4.433 1.00 86.38 176 PRO A CA 1
ATOM 1440 C C . PRO A 1 176 ? -8.318 -4.463 5.953 1.00 86.38 176 PRO A C 1
ATOM 1442 O O . PRO A 1 176 ? -9.422 -4.267 6.460 1.00 86.38 176 PRO A O 1
ATOM 1445 N N . GLU A 1 177 ? -7.203 -4.562 6.681 1.00 82.69 177 GLU A N 1
ATOM 1446 C CA . GLU A 1 17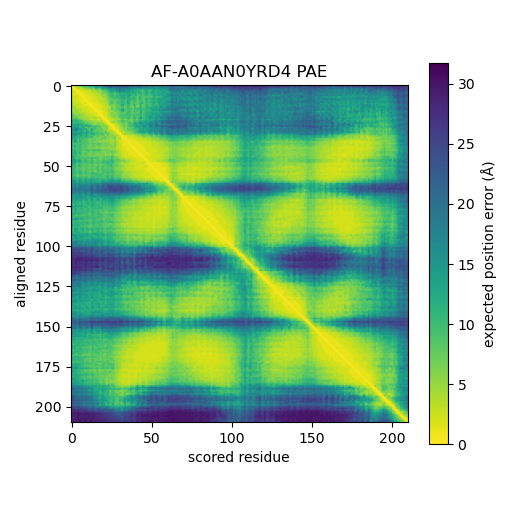7 ? -7.189 -4.462 8.143 1.00 82.69 177 GLU A CA 1
ATOM 1447 C C . GLU A 1 177 ? -7.638 -3.070 8.601 1.00 82.69 177 GLU A C 1
ATOM 1449 O O . GLU A 1 177 ? -8.513 -2.933 9.459 1.00 82.69 177 GLU A O 1
ATOM 1454 N N . GLN A 1 178 ? -7.100 -2.029 7.965 1.00 86.31 178 GLN A N 1
ATOM 1455 C CA . GLN A 1 178 ? -7.484 -0.643 8.207 1.00 86.31 178 GLN A CA 1
ATOM 1456 C C . GLN A 1 178 ? -8.983 -0.398 7.955 1.00 86.31 178 GLN A C 1
ATOM 1458 O O . GLN A 1 178 ? -9.648 0.256 8.761 1.00 86.31 178 GLN A O 1
ATOM 1463 N N . LEU A 1 179 ? -9.543 -0.949 6.873 1.00 87.06 179 LEU A N 1
ATOM 1464 C CA . LEU A 1 179 ? -10.966 -0.819 6.536 1.00 87.06 179 LEU A CA 1
ATOM 1465 C C . LEU A 1 179 ? -11.872 -1.556 7.529 1.00 87.06 179 LEU A C 1
ATOM 1467 O O . LEU A 1 179 ? -12.912 -1.027 7.925 1.00 87.06 179 LEU A O 1
ATOM 1471 N N . VAL A 1 180 ? -11.470 -2.746 7.973 1.00 81.38 180 VAL A N 1
ATOM 1472 C CA . VAL A 1 180 ? -12.171 -3.491 9.027 1.00 81.38 180 VAL A CA 1
ATOM 1473 C C . VAL A 1 180 ? -12.184 -2.696 10.330 1.00 81.38 180 VAL A C 1
ATOM 1475 O O . VAL A 1 180 ? -13.238 -2.549 10.948 1.00 81.38 180 VAL A O 1
ATOM 1478 N N . LEU A 1 181 ? -11.040 -2.153 10.753 1.00 78.50 181 LEU A N 1
ATOM 1479 C CA . LEU A 1 181 ? -10.952 -1.344 11.971 1.00 78.50 181 LEU A CA 1
ATOM 1480 C C . LEU A 1 181 ? -11.795 -0.072 11.866 1.00 78.50 181 LEU A C 1
ATOM 1482 O O . LEU A 1 181 ? -12.474 0.298 12.827 1.00 78.50 181 LEU A O 1
ATOM 1486 N N . LEU A 1 182 ? -11.814 0.564 10.691 1.00 83.31 182 LEU A N 1
ATOM 1487 C CA . LEU A 1 182 ? -12.692 1.695 10.412 1.00 83.31 182 LEU A CA 1
ATOM 1488 C C . LEU A 1 182 ? -14.163 1.289 10.578 1.00 83.31 182 LEU A C 1
ATOM 1490 O O . LEU A 1 182 ? -14.895 1.956 11.308 1.00 83.31 182 LEU A O 1
ATOM 1494 N N . TYR A 1 183 ? -14.584 0.172 9.975 1.00 81.31 183 TYR A N 1
ATOM 1495 C CA . TYR A 1 183 ? -15.937 -0.366 10.134 1.00 81.31 183 TYR A CA 1
ATOM 1496 C C . TYR A 1 183 ? -16.278 -0.624 11.609 1.00 81.31 183 TYR A C 1
ATOM 1498 O O . TYR A 1 183 ? -17.316 -0.165 12.091 1.00 81.31 183 TYR A O 1
ATOM 1506 N N . CYS A 1 184 ? -15.381 -1.271 12.358 1.00 74.25 184 CYS A N 1
ATOM 1507 C CA . CYS A 1 184 ? -15.550 -1.508 13.790 1.00 74.25 184 CYS A CA 1
ATOM 1508 C C . CYS A 1 184 ? -15.718 -0.196 14.570 1.00 74.25 184 CYS A C 1
ATOM 1510 O O . CYS A 1 184 ? -16.608 -0.097 15.412 1.00 74.25 184 CYS A O 1
ATOM 1512 N N . LYS A 1 185 ? -14.937 0.841 14.245 1.00 76.56 185 LYS A N 1
ATOM 1513 C CA . LYS A 1 185 ? -15.023 2.168 14.874 1.00 76.56 185 LYS A CA 1
ATOM 1514 C C . LYS A 1 185 ? -16.332 2.901 14.558 1.00 76.56 185 LYS A C 1
ATOM 1516 O O . LYS A 1 185 ? -16.838 3.657 15.392 1.00 76.56 185 LYS A O 1
ATOM 1521 N N . TYR A 1 186 ? -16.904 2.679 13.372 1.00 78.94 186 TYR A N 1
ATOM 1522 C CA . TYR A 1 186 ? -18.234 3.181 13.020 1.00 78.94 186 TYR A CA 1
ATOM 1523 C C . TYR A 1 186 ? -19.351 2.428 13.747 1.00 78.94 186 TYR A C 1
ATOM 1525 O O . TYR A 1 186 ? -20.289 3.082 14.212 1.00 78.94 186 TYR A O 1
ATOM 1533 N N . ARG A 1 187 ? -19.239 1.096 13.847 1.00 77.44 187 ARG A N 1
ATOM 1534 C CA . ARG A 1 187 ? -20.282 0.191 14.351 1.00 77.44 187 ARG A CA 1
ATOM 1535 C C . ARG A 1 187 ? -20.352 0.101 15.876 1.00 77.44 187 ARG A C 1
ATOM 1537 O O . ARG A 1 187 ? -21.460 -0.000 16.402 1.00 77.44 187 ARG A O 1
ATOM 1544 N N . PHE A 1 188 ? -19.211 0.108 16.564 1.00 71.75 188 PHE A N 1
ATOM 1545 C CA . PHE A 1 188 ? -19.107 -0.131 18.005 1.00 71.75 188 PHE A CA 1
ATOM 1546 C C . PHE A 1 188 ? -18.604 1.111 18.743 1.00 71.75 188 PHE A C 1
ATOM 1548 O O . PHE A 1 188 ? -17.557 1.676 18.422 1.00 71.75 188 PHE A O 1
ATOM 1555 N N . GLU A 1 189 ? -19.329 1.521 19.784 1.00 64.81 189 GLU A N 1
ATOM 1556 C CA . GLU A 1 189 ? -18.942 2.687 20.581 1.00 64.81 189 GLU A CA 1
ATOM 1557 C C . GLU A 1 189 ? -17.688 2.454 21.424 1.00 64.81 189 GLU A C 1
ATOM 1559 O O . GLU A 1 189 ? -16.911 3.391 21.575 1.00 64.81 189 GLU A O 1
ATOM 1564 N N . GLY A 1 190 ? -17.435 1.217 21.867 1.00 60.72 190 GLY A N 1
ATOM 1565 C CA . GLY A 1 190 ? -16.264 0.857 22.680 1.00 60.72 190 GLY A CA 1
ATOM 1566 C C . GLY A 1 190 ? -14.904 1.005 21.982 1.00 60.72 190 GLY A C 1
ATOM 1567 O O . GLY A 1 190 ? -13.868 0.956 22.633 1.00 60.72 190 GLY A O 1
ATOM 1568 N N . PHE A 1 191 ? -14.888 1.225 20.662 1.00 62.50 191 PHE A N 1
ATOM 1569 C CA . PHE A 1 191 ? -13.677 1.565 19.897 1.00 62.50 191 PHE A CA 1
ATOM 1570 C C . PHE A 1 191 ? -13.420 3.082 19.813 1.00 62.50 191 PHE A C 1
ATOM 1572 O O . PHE A 1 191 ? -12.454 3.517 19.182 1.00 62.50 191 PHE A O 1
ATOM 1579 N N . ASN A 1 192 ? -14.292 3.900 20.409 1.00 64.69 192 ASN A N 1
ATOM 1580 C CA . ASN A 1 192 ? -14.157 5.351 20.467 1.00 64.69 192 ASN A CA 1
ATOM 1581 C C . ASN A 1 192 ? -13.793 5.789 21.893 1.00 64.69 192 ASN A C 1
ATOM 1583 O O . ASN A 1 192 ? -14.179 5.154 22.873 1.00 64.69 192 ASN A O 1
ATOM 1587 N N . PHE A 1 193 ? -13.060 6.893 22.014 1.00 66.12 193 PHE A N 1
ATOM 1588 C CA . PHE A 1 193 ? -12.696 7.466 23.310 1.00 66.12 193 PHE A CA 1
ATOM 1589 C C . PHE A 1 193 ? -13.724 8.507 23.750 1.00 66.12 193 PHE A C 1
ATOM 1591 O O . PHE A 1 193 ? -14.229 9.273 22.925 1.00 66.12 193 PHE A O 1
ATOM 1598 N N . TYR A 1 194 ? -13.981 8.585 25.055 1.00 64.19 194 TYR A N 1
ATOM 1599 C CA . TYR A 1 194 ? -14.617 9.746 25.665 1.00 64.19 194 TYR A CA 1
ATOM 1600 C C . TYR A 1 194 ? -13.754 10.999 25.471 1.00 64.19 194 TYR A C 1
ATOM 1602 O O . TYR A 1 194 ? -12.541 10.932 25.261 1.00 64.19 194 TYR A O 1
ATOM 1610 N N . MET A 1 195 ? -14.368 12.174 25.615 1.00 59.38 195 MET A N 1
ATOM 1611 C CA . MET A 1 195 ? -13.652 13.455 25.562 1.00 59.38 195 MET A CA 1
ATOM 1612 C C . MET A 1 195 ? -12.559 13.569 26.643 1.00 59.38 195 MET A C 1
ATOM 1614 O O . MET A 1 195 ? -11.544 14.243 26.435 1.00 59.38 195 MET A O 1
ATOM 1618 N N . SER A 1 196 ? -12.726 12.832 27.748 1.00 59.00 196 SER A N 1
ATOM 1619 C CA . SER A 1 196 ? -11.744 12.646 28.822 1.00 59.00 196 SER A CA 1
ATOM 1620 C C . SER A 1 196 ? -10.494 11.863 28.396 1.00 59.00 196 SER A C 1
ATOM 1622 O O . SER A 1 196 ? -9.471 11.971 29.056 1.00 59.00 196 SER A O 1
ATOM 1624 N N . GLY A 1 197 ? -10.524 11.141 27.269 1.00 58.25 197 GLY A N 1
ATOM 1625 C CA . GLY A 1 197 ? -9.403 10.338 26.765 1.00 58.25 197 GLY A CA 1
ATOM 1626 C C . GLY A 1 197 ? -9.431 8.862 27.176 1.00 58.25 197 GLY A C 1
ATOM 1627 O O . GLY A 1 197 ? -8.598 8.098 26.702 1.00 58.25 197 GLY A O 1
ATOM 1628 N N . HIS A 1 198 ? -10.399 8.437 27.992 1.00 63.72 198 HIS A N 1
ATOM 1629 C CA . HIS A 1 198 ? -10.619 7.020 28.303 1.00 63.72 198 HIS A CA 1
ATOM 1630 C C . HIS A 1 198 ? -11.416 6.325 27.190 1.00 63.72 198 HIS A C 1
ATOM 1632 O O . HIS A 1 198 ? -12.266 6.952 26.552 1.00 63.72 198 HIS A O 1
ATOM 1638 N N . LEU A 1 199 ? -11.147 5.039 26.940 1.00 61.12 199 LEU A N 1
ATOM 1639 C CA . LEU A 1 199 ? -11.958 4.215 26.034 1.00 61.12 199 LEU A CA 1
ATOM 1640 C C . LEU A 1 199 ? -13.393 4.146 26.561 1.00 61.12 199 LEU A C 1
ATOM 1642 O O . LEU A 1 199 ? -13.593 4.014 27.768 1.00 61.12 199 LEU A O 1
ATOM 1646 N N . LYS A 1 200 ? -14.387 4.239 25.672 1.00 66.50 200 LYS A N 1
ATOM 1647 C CA . LYS A 1 200 ? -15.775 4.006 26.070 1.00 66.50 200 LYS A CA 1
ATOM 1648 C C . LYS A 1 200 ? -15.925 2.572 26.567 1.00 66.50 200 LYS A C 1
ATOM 1650 O O . LYS A 1 200 ? -15.522 1.636 25.878 1.00 66.50 200 LYS A O 1
ATOM 1655 N N . GLU A 1 201 ? -16.483 2.405 27.761 1.00 62.91 201 GLU A N 1
ATOM 1656 C CA . GLU A 1 201 ? -16.729 1.077 28.310 1.00 62.91 201 GLU A CA 1
ATOM 1657 C C . GLU A 1 201 ? -17.729 0.331 27.417 1.00 62.91 201 GLU A C 1
ATOM 1659 O O . GLU A 1 201 ? -18.683 0.905 26.885 1.00 62.91 201 GLU A O 1
ATOM 1664 N N . LEU A 1 202 ? -17.462 -0.956 27.188 1.00 57.59 202 LEU A N 1
ATOM 1665 C CA . LEU A 1 202 ? -18.391 -1.835 26.490 1.00 57.59 202 LEU A CA 1
ATOM 1666 C C . LEU A 1 202 ? -19.578 -2.072 27.418 1.00 57.59 202 LEU A C 1
ATOM 1668 O O . LEU A 1 202 ? -19.475 -2.859 28.352 1.00 57.59 202 LEU A O 1
ATOM 1672 N N . ASP A 1 203 ? -20.694 -1.404 27.145 1.00 48.41 203 ASP A N 1
ATOM 1673 C CA . ASP A 1 203 ? -21.957 -1.651 27.834 1.00 48.41 203 ASP A CA 1
ATOM 1674 C C . ASP A 1 203 ? -22.288 -3.159 27.736 1.00 48.41 203 ASP A C 1
ATOM 1676 O O . ASP A 1 203 ? -22.486 -3.702 26.635 1.00 48.41 203 ASP A O 1
ATOM 1680 N N . GLU A 1 204 ? -22.318 -3.857 28.879 1.00 48.59 204 GLU A N 1
ATOM 1681 C CA . GLU A 1 204 ? -22.451 -5.324 28.986 1.00 48.59 204 GLU A CA 1
ATOM 1682 C C . GLU A 1 204 ? -23.711 -5.872 28.290 1.00 48.59 204 GLU A C 1
ATOM 1684 O O . GLU A 1 204 ? -23.786 -7.049 27.932 1.00 48.59 204 GLU A O 1
ATOM 1689 N N . LYS A 1 205 ? -24.695 -5.012 28.005 1.00 41.75 205 LYS A N 1
ATOM 1690 C CA . LYS A 1 205 ? -25.927 -5.362 27.282 1.00 41.75 205 LYS A CA 1
ATOM 1691 C C . LYS A 1 205 ? -25.722 -5.693 25.799 1.00 41.75 205 LYS A C 1
ATOM 1693 O O . LYS A 1 205 ? -26.609 -6.298 25.197 1.00 41.75 205 LYS A O 1
ATOM 1698 N N . SER A 1 206 ? -24.578 -5.351 25.203 1.00 42.94 206 SER A N 1
ATOM 1699 C CA . SER A 1 206 ? -24.279 -5.660 23.792 1.00 42.94 206 SER A CA 1
ATOM 1700 C C . SER A 1 206 ? -23.748 -7.085 23.554 1.00 42.94 206 SER A C 1
ATOM 1702 O O . SER A 1 206 ? -23.722 -7.544 22.413 1.00 42.94 206 SER A O 1
ATOM 1704 N N . ASN A 1 207 ? -23.428 -7.839 24.615 1.00 39.69 207 ASN A N 1
ATOM 1705 C CA . ASN A 1 207 ? -22.927 -9.222 24.544 1.00 39.69 207 ASN A CA 1
ATOM 1706 C C . ASN A 1 207 ? -23.977 -10.273 24.114 1.00 39.69 207 ASN A C 1
ATOM 1708 O O . ASN A 1 207 ? -23.670 -11.461 24.075 1.00 39.69 207 ASN A O 1
ATOM 1712 N N . LYS A 1 208 ? -25.221 -9.875 23.803 1.00 34.03 208 LYS A N 1
ATOM 1713 C CA . LYS A 1 208 ? -26.322 -10.808 23.486 1.00 34.03 208 LYS A CA 1
ATOM 1714 C C . LYS A 1 208 ? -26.528 -11.135 22.002 1.00 34.03 208 LYS A C 1
ATOM 1716 O O . LYS A 1 208 ? -27.449 -11.885 21.696 1.00 34.03 208 LYS A O 1
ATOM 1721 N N . LYS A 1 209 ? -25.717 -10.612 21.078 1.00 33.38 209 LYS A N 1
ATOM 1722 C CA . LYS A 1 209 ? -25.791 -10.989 19.653 1.00 33.38 209 LYS A CA 1
ATOM 1723 C C . LYS A 1 209 ? -24.405 -11.064 19.014 1.00 33.38 209 LYS A C 1
ATOM 1725 O O . LYS A 1 209 ? -24.012 -10.165 18.275 1.00 33.38 209 LYS A O 1
ATOM 1730 N N . PHE A 1 210 ? -23.698 -12.145 19.315 1.00 37.91 210 PHE A N 1
ATOM 1731 C CA . PHE A 1 210 ? -22.737 -12.766 18.408 1.00 37.91 210 PHE A CA 1
ATOM 1732 C C . PHE A 1 210 ? -23.143 -14.223 18.245 1.00 37.91 210 PHE A C 1
ATOM 1734 O O . PHE A 1 210 ? -23.490 -14.828 19.286 1.00 37.91 210 PHE A O 1
#

Organism: Parageobacillus thermoglucosidasius (NCBI:txid1426)

Secondary structure (DSSP, 8-state):
-HHHHHHHHHHHHHHHHHHHHHHSHHHHHHSHHHHHHHHHHHHHIIIIIHHHHHHHHHHH-GGGS----HHHHHHHHHHHHHHHHHHHHHHHHHHHHHHHTTTTSTTSHHHHGGG-HHHHHHHHHHHHHHHHHHHHHHHHHHHHH----S-HHHHHHHHHHHHHHHHHHHHHHHHHHHHHHHHHHHH-GGGSB-TTSSBPP--GGGGG--

Solvent-accessible surface area (backbone atoms only — not comparable to full-atom values): 11624 Å² total; per-residue (Å²): 112,69,68,62,51,54,52,52,51,50,52,50,53,52,52,51,54,51,52,56,56,48,66,36,68,80,50,23,60,78,38,53,64,61,40,51,52,51,51,50,55,50,53,43,41,63,44,19,54,47,29,42,51,50,34,53,50,54,50,66,29,74,86,64,80,41,85,61,52,72,69,56,50,51,52,50,50,53,50,53,53,50,45,38,49,50,39,27,52,55,33,36,53,52,51,52,54,45,56,72,69,42,44,82,43,93,90,21,71,47,74,70,40,75,80,38,68,69,60,53,51,64,73,44,38,72,49,51,50,48,49,52,53,46,50,51,54,52,50,52,51,48,62,74,69,48,86,71,62,98,44,71,67,51,52,53,52,50,52,53,38,52,50,21,50,51,39,25,46,50,39,34,52,48,46,45,56,54,51,50,51,49,50,46,44,73,75,36,68,47,71,36,56,44,89,89,68,47,67,33,75,72,63,76,81,65,77,80,76,126

Mean predicted aligned error: 11.61 Å

Radius of gyration: 21.26 Å; Cα contacts (8 Å, |Δi|>4): 140; chains: 1; bounding box: 53×41×54 Å